Protein AF-A0A951UEY8-F1 (afdb_monomer_lite)

Radius of gyration: 65.53 Å; chains: 1; bounding box: 148×60×169 Å

pLDDT: mean 70.38, std 22.26, range [30.06, 98.31]

Foldseek 3Di:
DDDDDDDDDDDDDDDDDDDDDDDDDDDDDDDDDDDDDDDDDDDDDDDDDDDDDDDDDDDDDDDDDDDDDDDDDPPPPPDPQDDDDNPGDDDDDPVQQDQPDPVDPRGPDDDDDPVRVVVVVVVVVVVVVVVVVVVVVVVVVVVVVVVVVVVVVVVVVVVVVVVVVVVVVVVVVVVVVVVVVVVVVVVVVVVVVVVVVVVVVVVVVVVVCVVVVVVVVVVVVVVVVVVVVVVVVVVVVVVVVVVVVVVVVVVVVVVVVVVVD

Secondary structure (DSSP, 8-state):
----------------------------PPP--------------------------------------PPP-------STTSSS---PPP--GGGTS-SSTTTT---SPPPPHHHHHHHHHHHHHHHHHHHHHHHHHHHHHHHHHHHHHHHHHHHHHHHHHHHHHHHHHHHHHHHHHHHHHHHHHHHHHHHHHHHHHHHHHHHHHHHHHHHHHHHHHHHHHHHHHHHHHHHHHHHHHHHHHHHHHHHHHHHHHHHHHHT-

Sequence (261 aa):
MPPRKLIHKSRPLGGKPRNTTPASERKTRKPKTDSAPKDKLDPLAIAASLVAPSNGSSTAVASNGATSTTPKQSQSYTGISQVNHGLSLPSFDVNSYFASDLFSDSSSLPRTTKEQADEMITSIEEKRQTIKVVSANIGLNQDVVRAGNEYLKLEGLAIDYATTGVNNESKYIGYQTAEVNRDIAINRFDQAQERLVQGQKTLAGMQSITPLIDDEWAARKSLKQ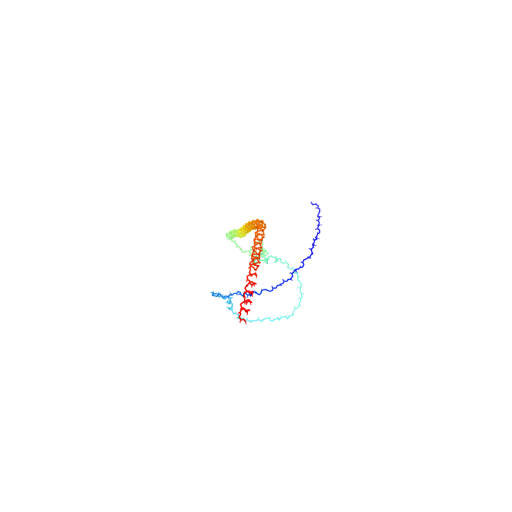SQISSLKIEATKAKEALEPKLLQLSQNFRQELEDLN

Organism: NCBI:txid450513

Structure (mmCIF, N/CA/C/O backbone):
data_AF-A0A951UEY8-F1
#
_entry.id   AF-A0A951UEY8-F1
#
loop_
_atom_site.group_PDB
_atom_site.id
_atom_site.type_symbol
_atom_site.label_atom_id
_atom_site.label_alt_id
_atom_site.label_comp_id
_atom_site.label_asym_id
_atom_site.label_entity_id
_atom_site.label_seq_id
_atom_site.pdbx_PDB_ins_code
_atom_site.Cartn_x
_atom_site.Cartn_y
_atom_site.Cartn_z
_atom_site.occupancy
_atom_site.B_iso_or_equiv
_atom_site.auth_seq_id
_atom_site.auth_comp_id
_atom_site.auth_asym_id
_atom_site.auth_atom_id
_atom_site.pdbx_PDB_model_num
ATOM 1 N N . MET A 1 1 ? -24.419 -36.762 7.654 1.00 52.22 1 MET A N 1
ATOM 2 C CA . MET A 1 1 ? -23.073 -37.237 8.042 1.00 52.22 1 MET A CA 1
ATOM 3 C C . MET A 1 1 ? -22.850 -38.640 7.493 1.00 52.22 1 MET A C 1
ATOM 5 O O . MET A 1 1 ? -23.573 -39.543 7.887 1.00 52.22 1 MET A O 1
ATOM 9 N N . PRO A 1 2 ? -21.918 -38.789 6.541 1.00 53.50 2 PRO A N 1
ATOM 10 C CA . PRO A 1 2 ? -20.975 -39.917 6.489 1.00 53.50 2 PRO A CA 1
ATOM 11 C C . PRO A 1 2 ? -19.511 -39.427 6.292 1.00 53.50 2 PRO A C 1
ATOM 13 O O . PRO A 1 2 ? -19.300 -38.227 6.104 1.00 53.50 2 PRO A O 1
ATOM 16 N N . PRO A 1 3 ? -18.484 -40.296 6.426 1.00 59.75 3 PRO A N 1
ATOM 17 C CA . PRO A 1 3 ? -17.192 -39.896 6.984 1.00 59.75 3 PRO A CA 1
ATOM 18 C C . PRO A 1 3 ? -16.067 -39.538 5.992 1.00 59.75 3 PRO A C 1
ATOM 20 O O . PRO A 1 3 ? -16.028 -39.939 4.833 1.00 59.75 3 PRO A O 1
ATOM 23 N N . ARG A 1 4 ? -15.129 -38.785 6.582 1.00 52.62 4 ARG A N 1
ATOM 24 C CA . ARG A 1 4 ? -13.758 -38.382 6.221 1.00 52.62 4 ARG A CA 1
ATOM 25 C C . ARG A 1 4 ? -13.040 -39.168 5.111 1.00 52.62 4 ARG A C 1
ATOM 27 O O . ARG A 1 4 ? -12.848 -40.374 5.217 1.00 52.62 4 ARG A O 1
ATOM 34 N N . LYS A 1 5 ? -12.401 -38.417 4.203 1.00 59.94 5 LYS A N 1
ATOM 35 C CA . LYS A 1 5 ? -11.123 -38.805 3.584 1.00 59.94 5 LYS A CA 1
ATOM 36 C C . LYS A 1 5 ? -10.019 -37.847 4.036 1.00 59.94 5 LYS A C 1
ATOM 38 O O . LYS A 1 5 ? -9.992 -36.680 3.662 1.00 59.94 5 LYS A O 1
ATOM 43 N N . LEU A 1 6 ? -9.135 -38.371 4.883 1.00 55.50 6 LEU A N 1
ATOM 44 C CA . LEU A 1 6 ? -7.807 -37.836 5.168 1.00 55.50 6 LEU A CA 1
ATOM 45 C C . LEU A 1 6 ? -6.944 -38.064 3.923 1.00 55.50 6 LEU A C 1
ATOM 47 O O . LEU A 1 6 ? -6.714 -39.213 3.555 1.00 55.50 6 LEU A O 1
ATOM 51 N N . ILE A 1 7 ? -6.468 -36.997 3.282 1.00 62.03 7 ILE A N 1
ATOM 52 C CA . ILE A 1 7 ? -5.407 -37.100 2.275 1.00 62.03 7 ILE A CA 1
ATOM 53 C C . ILE A 1 7 ? -4.135 -36.502 2.866 1.00 62.03 7 ILE A C 1
ATOM 55 O O . ILE A 1 7 ? -4.116 -35.400 3.414 1.00 62.03 7 ILE A O 1
ATOM 59 N N . HIS A 1 8 ? -3.101 -37.333 2.815 1.00 51.69 8 HIS A N 1
ATOM 60 C CA . HIS A 1 8 ? -1.806 -37.167 3.439 1.00 51.69 8 HIS A CA 1
ATOM 61 C C . HIS A 1 8 ? -0.953 -36.073 2.791 1.00 51.69 8 HIS A C 1
ATOM 63 O O . HIS A 1 8 ? -1.002 -35.811 1.594 1.00 51.69 8 HIS A O 1
ATOM 69 N N . LYS A 1 9 ? -0.118 -35.492 3.654 1.00 52.69 9 LYS A N 1
ATOM 70 C CA . LYS A 1 9 ? 0.993 -34.581 3.383 1.00 52.69 9 LYS A CA 1
ATOM 71 C C . LYS A 1 9 ? 2.003 -35.199 2.408 1.00 52.69 9 LYS A C 1
ATOM 73 O O . LYS A 1 9 ? 2.493 -36.295 2.662 1.00 52.69 9 LYS A O 1
ATOM 78 N N . SER A 1 10 ? 2.450 -34.415 1.433 1.00 60.03 10 SER A N 1
ATOM 79 C CA . SER A 1 10 ? 3.727 -34.628 0.744 1.00 60.03 10 SER A CA 1
ATOM 80 C C . SER A 1 10 ? 4.404 -33.282 0.475 1.00 60.03 10 SER A C 1
ATOM 82 O O . SER A 1 10 ? 4.000 -32.517 -0.396 1.00 60.03 10 SER A O 1
ATOM 84 N N . ARG A 1 11 ? 5.427 -32.994 1.288 1.00 62.03 11 ARG A N 1
ATOM 85 C CA . ARG A 1 11 ? 6.460 -31.973 1.063 1.00 62.03 11 ARG A CA 1
ATOM 86 C C . ARG A 1 11 ? 7.534 -32.544 0.124 1.00 62.03 11 ARG A C 1
ATOM 88 O O . ARG A 1 11 ? 7.930 -33.686 0.341 1.00 62.03 11 ARG A O 1
ATOM 95 N N . PRO A 1 12 ? 8.137 -31.723 -0.743 1.00 62.72 12 PRO A N 1
ATOM 96 C CA . PRO A 1 12 ? 9.565 -31.804 -1.058 1.00 62.72 12 PRO A CA 1
ATOM 97 C C . PRO A 1 12 ? 10.267 -30.589 -0.410 1.00 62.72 12 PRO A C 1
ATOM 99 O O . PRO A 1 12 ? 9.820 -29.457 -0.554 1.00 62.72 12 PRO A O 1
ATOM 102 N N . LEU A 1 13 ? 11.159 -30.748 0.572 1.00 50.81 13 LEU A N 1
ATOM 103 C CA . LEU A 1 13 ? 12.588 -31.082 0.464 1.00 50.81 13 LEU A CA 1
ATOM 104 C C . LEU A 1 13 ? 13.363 -30.224 -0.551 1.00 50.81 13 LEU A C 1
ATOM 106 O O . LEU A 1 13 ? 13.268 -30.435 -1.750 1.00 50.81 13 LEU A O 1
ATOM 110 N N . GLY A 1 14 ? 14.237 -29.361 -0.018 1.00 43.34 14 GLY A N 1
ATOM 111 C CA . GLY A 1 14 ? 15.579 -29.178 -0.576 1.00 43.34 14 GLY A CA 1
ATOM 112 C C . GLY A 1 14 ? 15.830 -27.926 -1.414 1.00 43.34 14 GLY A C 1
ATOM 113 O O . GLY A 1 14 ? 15.857 -27.992 -2.633 1.00 43.34 14 GLY A O 1
ATOM 114 N N . GLY A 1 15 ? 16.168 -26.818 -0.755 1.00 47.03 15 GLY A N 1
ATOM 115 C CA . GLY A 1 15 ? 16.839 -25.680 -1.388 1.00 47.03 15 GLY A CA 1
ATOM 116 C C . GLY A 1 15 ? 17.666 -24.918 -0.359 1.00 47.03 15 GLY A C 1
ATOM 117 O O . GLY A 1 15 ? 17.154 -24.022 0.304 1.00 47.03 15 GLY A O 1
ATOM 118 N N . LYS A 1 16 ? 18.926 -25.326 -0.161 1.00 54.72 16 LYS A N 1
ATOM 119 C CA . LYS A 1 16 ? 19.883 -24.612 0.701 1.00 54.72 16 LYS A CA 1
ATOM 120 C C . LYS A 1 16 ? 20.301 -23.270 0.065 1.00 54.72 16 LYS A C 1
ATOM 122 O O . LYS A 1 16 ? 20.326 -23.163 -1.160 1.00 54.72 16 LYS A O 1
ATOM 127 N N . PRO A 1 17 ? 20.654 -22.271 0.893 1.00 48.78 17 PRO A N 1
ATOM 128 C CA . PRO A 1 17 ? 20.910 -20.896 0.476 1.00 48.78 17 PRO A CA 1
ATOM 129 C C . PRO A 1 17 ? 22.290 -20.731 -0.171 1.00 48.78 17 PRO A C 1
ATOM 131 O O . PRO A 1 17 ? 23.279 -21.305 0.287 1.00 48.78 17 PRO A O 1
ATOM 134 N N . ARG A 1 18 ? 22.364 -19.903 -1.218 1.00 51.56 18 ARG A N 1
ATOM 135 C CA . ARG A 1 18 ? 23.629 -19.482 -1.828 1.00 51.56 18 ARG A CA 1
ATOM 136 C C . ARG A 1 18 ? 24.191 -18.311 -1.024 1.00 51.56 18 ARG A C 1
ATOM 138 O O . ARG A 1 18 ? 23.581 -17.252 -0.937 1.00 51.56 18 ARG A O 1
ATOM 145 N N . ASN A 1 19 ? 25.340 -18.562 -0.419 1.00 40.69 19 ASN A N 1
ATOM 146 C CA . ASN A 1 19 ? 26.130 -17.637 0.372 1.00 40.69 19 ASN A CA 1
ATOM 147 C C . ASN A 1 19 ? 27.278 -17.133 -0.513 1.00 40.69 19 ASN A C 1
ATOM 149 O O . ASN A 1 19 ? 28.105 -17.955 -0.886 1.00 40.69 19 ASN A O 1
ATOM 153 N N . THR A 1 20 ? 27.329 -15.839 -0.844 1.00 47.25 20 THR A N 1
ATOM 154 C CA . THR A 1 20 ? 28.564 -15.117 -1.222 1.00 47.25 20 THR A CA 1
ATOM 155 C C . THR A 1 20 ? 28.335 -13.607 -1.115 1.00 47.25 20 THR A C 1
ATOM 157 O O . THR A 1 20 ? 27.683 -13.000 -1.963 1.00 47.25 20 THR A O 1
ATOM 160 N N . THR A 1 21 ? 28.888 -13.023 -0.055 1.00 49.00 21 THR A N 1
ATOM 161 C CA . THR A 1 21 ? 29.208 -11.597 0.139 1.00 49.00 21 THR A CA 1
ATOM 162 C C . THR A 1 21 ? 30.262 -11.137 -0.900 1.00 49.00 21 THR A C 1
ATOM 164 O O . THR A 1 21 ? 30.934 -11.992 -1.480 1.00 49.00 21 THR A O 1
ATOM 167 N N . PRO A 1 22 ? 30.467 -9.821 -1.129 1.00 48.03 22 PRO A N 1
ATOM 168 C CA . PRO A 1 22 ? 31.392 -9.105 -0.248 1.00 48.03 22 PRO A CA 1
ATOM 169 C C . PRO A 1 22 ? 30.956 -7.690 0.173 1.00 48.03 22 PRO A C 1
ATOM 171 O O . PRO A 1 22 ? 30.152 -7.012 -0.456 1.00 48.03 22 PRO A O 1
ATOM 174 N N . ALA A 1 23 ? 31.536 -7.329 1.314 1.00 41.62 23 ALA A N 1
ATOM 175 C CA . ALA A 1 23 ? 31.548 -6.081 2.058 1.00 41.62 23 ALA A CA 1
ATOM 176 C C . ALA A 1 23 ? 31.254 -4.774 1.297 1.00 41.62 23 ALA A C 1
ATOM 178 O O . ALA A 1 23 ? 31.950 -4.398 0.358 1.00 41.62 23 ALA A O 1
ATOM 179 N N . SER A 1 24 ? 30.334 -3.988 1.861 1.00 45.06 24 SER A N 1
ATOM 180 C CA . SER A 1 24 ? 30.441 -2.531 1.852 1.00 45.06 24 SER A CA 1
ATOM 181 C C . SER A 1 24 ? 30.133 -2.020 3.257 1.00 45.06 24 SER A C 1
ATOM 183 O O . SER A 1 24 ? 29.017 -2.141 3.764 1.00 45.06 24 SER A O 1
ATOM 185 N N . GLU A 1 25 ? 31.177 -1.516 3.909 1.00 48.06 25 GLU A N 1
ATOM 186 C CA . GLU A 1 25 ? 31.112 -0.783 5.164 1.00 48.06 25 GLU A CA 1
ATOM 187 C C . GLU A 1 25 ? 30.149 0.401 5.035 1.00 48.06 25 GLU A C 1
ATOM 189 O O . GLU A 1 25 ? 30.383 1.337 4.269 1.00 48.06 25 GLU A O 1
ATOM 194 N N . ARG A 1 26 ? 29.094 0.430 5.853 1.00 42.28 26 ARG A N 1
ATOM 195 C CA . ARG A 1 26 ? 28.361 1.675 6.093 1.00 42.28 26 ARG A CA 1
ATOM 196 C C . ARG A 1 26 ? 28.011 1.830 7.565 1.00 42.28 26 ARG A C 1
ATOM 198 O O . ARG A 1 26 ? 27.006 1.331 8.055 1.00 42.28 26 ARG A O 1
ATOM 205 N N . LYS A 1 27 ? 28.916 2.551 8.233 1.00 41.91 27 LYS A N 1
ATOM 206 C CA . LYS A 1 27 ? 28.803 3.283 9.504 1.00 41.91 27 LYS A CA 1
ATOM 207 C C . LYS A 1 27 ? 27.396 3.299 10.120 1.00 41.91 27 LYS A C 1
ATOM 209 O O . LYS A 1 27 ? 26.513 4.026 9.666 1.00 41.91 27 LYS A O 1
ATOM 214 N N . THR A 1 28 ? 27.255 2.608 11.245 1.00 37.31 28 THR A N 1
ATOM 215 C CA . THR A 1 28 ? 26.177 2.799 12.219 1.00 37.31 28 THR A CA 1
ATOM 216 C C . THR A 1 28 ? 26.230 4.221 12.784 1.00 37.31 28 THR A C 1
ATOM 218 O O . THR A 1 28 ? 27.124 4.562 13.563 1.00 37.31 28 THR A O 1
ATOM 221 N N . ARG A 1 29 ? 25.272 5.068 12.397 1.00 40.16 29 ARG A N 1
ATOM 222 C CA . ARG A 1 29 ? 24.984 6.327 13.095 1.00 40.16 29 ARG A CA 1
ATOM 223 C C . ARG A 1 29 ? 24.121 6.016 14.319 1.00 40.16 29 ARG A C 1
ATOM 225 O O . ARG A 1 29 ? 23.002 5.537 14.178 1.00 40.16 29 ARG A O 1
ATOM 232 N N . LYS A 1 30 ? 24.661 6.304 15.505 1.00 44.19 30 LYS A N 1
ATOM 233 C CA . LYS A 1 30 ? 23.916 6.377 16.768 1.00 44.19 30 LYS A CA 1
ATOM 234 C C . LYS A 1 30 ? 22.799 7.431 16.646 1.00 44.19 30 LYS A C 1
ATOM 236 O O . LYS A 1 30 ? 23.087 8.513 16.123 1.00 44.19 30 LYS A O 1
ATOM 241 N N . PRO A 1 31 ? 21.572 7.179 17.131 1.00 40.22 31 PRO A N 1
ATOM 242 C CA . PRO A 1 31 ? 20.606 8.246 17.337 1.00 40.22 31 PRO A CA 1
ATOM 243 C C . PRO A 1 31 ? 21.064 9.124 18.507 1.00 40.22 31 PRO A C 1
ATOM 245 O O . PRO A 1 31 ? 21.473 8.643 19.561 1.00 40.22 31 PRO A O 1
ATOM 248 N N . LYS A 1 32 ? 21.049 10.429 18.249 1.00 33.25 32 LYS A N 1
ATOM 249 C CA . LYS A 1 32 ? 21.428 11.515 19.144 1.00 33.25 32 LYS A CA 1
ATOM 250 C C . LYS A 1 32 ? 20.172 11.902 19.927 1.00 33.25 32 LYS A C 1
ATOM 252 O O . LYS A 1 32 ? 19.251 12.466 19.345 1.00 33.25 32 LYS A O 1
ATOM 257 N N . THR A 1 33 ? 20.110 11.555 21.204 1.00 36.84 33 THR A N 1
ATOM 258 C CA . THR A 1 33 ? 19.197 12.174 22.170 1.00 36.84 33 THR A CA 1
ATOM 259 C C . THR A 1 33 ? 19.937 13.344 22.794 1.00 36.84 33 THR A C 1
ATOM 261 O O . THR A 1 33 ? 20.965 13.106 23.412 1.00 36.84 33 THR A O 1
ATOM 264 N N . ASP A 1 34 ? 19.453 14.565 22.573 1.00 32.38 34 ASP A N 1
ATOM 265 C CA . ASP A 1 34 ? 19.626 15.698 23.489 1.00 32.38 34 ASP A CA 1
ATOM 266 C C . ASP A 1 34 ? 18.699 16.847 23.074 1.00 32.38 34 ASP A C 1
ATOM 268 O O . ASP A 1 34 ? 18.960 17.580 22.118 1.00 32.38 34 ASP A O 1
ATOM 272 N N . SER A 1 35 ? 17.618 16.995 23.834 1.00 37.75 35 SER A N 1
ATOM 273 C CA . SER A 1 35 ? 16.955 18.270 24.111 1.00 37.75 35 SER A CA 1
ATOM 274 C C . SER A 1 35 ? 16.183 18.140 25.432 1.00 37.75 35 SER A C 1
ATOM 276 O O . SER A 1 35 ? 15.110 17.546 25.498 1.00 37.75 35 SER A O 1
ATOM 278 N N . ALA A 1 36 ? 16.770 18.670 26.508 1.00 38.22 36 ALA A N 1
ATOM 279 C CA . ALA A 1 36 ? 16.099 18.989 27.776 1.00 38.22 36 ALA A CA 1
ATOM 280 C C . ALA A 1 36 ? 15.289 20.309 27.632 1.00 38.22 36 ALA A C 1
ATOM 282 O O . ALA A 1 36 ? 15.389 20.931 26.570 1.00 38.22 36 ALA A O 1
ATOM 283 N N . PRO A 1 37 ? 14.576 20.846 28.653 1.00 43.28 37 PRO A N 1
ATOM 284 C CA . PRO A 1 37 ? 14.176 20.302 29.962 1.00 43.28 37 PRO A CA 1
ATOM 285 C C . PRO A 1 37 ? 12.662 20.485 30.255 1.00 43.28 37 PRO A C 1
ATOM 287 O O . PRO A 1 37 ? 12.052 21.444 29.787 1.00 43.28 37 PRO A O 1
ATOM 290 N N . LYS A 1 38 ? 12.057 19.651 31.115 1.00 35.75 38 LYS A N 1
ATOM 291 C CA . LYS A 1 38 ? 10.899 20.065 31.935 1.00 35.75 38 LYS A CA 1
ATOM 292 C C . LYS A 1 38 ? 10.935 19.376 33.295 1.00 35.75 38 LYS A C 1
ATOM 294 O O . LYS A 1 38 ? 10.814 18.159 33.384 1.00 35.75 38 LYS A O 1
ATOM 299 N N . ASP A 1 39 ? 11.079 20.206 34.321 1.00 40.12 39 ASP A N 1
ATOM 300 C CA . ASP A 1 39 ? 10.731 19.932 35.709 1.00 40.12 39 ASP A CA 1
ATOM 301 C C . ASP A 1 39 ? 9.382 19.215 35.827 1.00 40.12 39 ASP A C 1
ATOM 303 O O . ASP A 1 39 ? 8.406 19.644 35.199 1.00 40.12 39 ASP A O 1
ATOM 307 N N . LYS A 1 40 ? 9.329 18.182 36.682 1.00 36.88 40 LYS A N 1
ATOM 308 C CA . LYS A 1 40 ? 8.311 17.992 37.736 1.00 36.88 40 LYS A CA 1
ATOM 309 C C . LYS A 1 40 ? 8.505 16.650 38.469 1.00 36.88 40 LYS A C 1
ATOM 311 O O . LYS A 1 40 ? 8.091 15.610 37.980 1.00 36.88 40 LYS A O 1
ATOM 316 N N . LEU A 1 41 ? 9.105 16.771 39.656 1.00 37.97 41 LEU A N 1
ATOM 317 C CA . LEU A 1 41 ? 8.720 16.188 40.953 1.00 37.97 41 LEU A CA 1
ATOM 318 C C . LEU A 1 41 ? 8.537 14.660 41.084 1.00 37.97 41 LEU A C 1
ATOM 320 O O . LEU A 1 41 ? 7.584 14.066 40.584 1.00 37.97 41 LEU A O 1
ATOM 324 N N . ASP A 1 42 ? 9.425 14.091 41.902 1.00 36.53 42 ASP A N 1
ATOM 325 C CA . ASP A 1 42 ? 9.402 12.758 42.511 1.00 36.53 42 ASP A CA 1
ATOM 326 C C . ASP A 1 42 ? 8.146 12.494 43.372 1.00 36.53 42 ASP A C 1
ATOM 328 O O . ASP A 1 42 ? 7.686 13.400 44.073 1.00 36.53 42 ASP A O 1
ATOM 332 N N . PRO A 1 43 ? 7.644 11.244 43.451 1.00 40.81 43 PRO A N 1
ATOM 333 C CA . PRO A 1 43 ? 6.755 10.821 44.525 1.00 40.81 43 PRO A CA 1
ATOM 334 C C . PRO A 1 43 ? 7.457 9.809 45.444 1.00 40.81 43 PRO A C 1
ATOM 336 O O . PRO A 1 43 ? 7.337 8.598 45.268 1.00 40.81 43 PRO A O 1
ATOM 339 N N . LEU A 1 44 ? 8.161 10.299 46.465 1.00 32.50 44 LEU A N 1
ATOM 340 C CA . LEU A 1 44 ? 8.544 9.512 47.641 1.00 32.50 44 LEU A CA 1
ATOM 341 C C . LEU A 1 44 ? 8.380 10.375 48.903 1.00 32.50 44 LEU A C 1
ATOM 343 O O . LEU A 1 44 ? 8.904 11.480 48.972 1.00 32.50 44 LEU A O 1
ATOM 347 N N . ALA A 1 45 ? 7.690 9.795 49.892 1.00 31.50 45 ALA A N 1
ATOM 348 C CA . ALA A 1 45 ? 7.497 10.230 51.282 1.00 31.50 45 ALA A CA 1
ATOM 349 C C . ALA A 1 45 ? 6.310 11.166 51.606 1.00 31.50 45 ALA A C 1
ATOM 351 O O . ALA A 1 45 ? 6.445 12.382 51.636 1.00 31.50 45 ALA A O 1
ATOM 352 N N . ILE A 1 46 ? 5.198 10.562 52.055 1.00 34.22 46 ILE A N 1
ATOM 353 C CA . ILE A 1 46 ? 4.637 10.876 53.383 1.00 34.22 46 ILE A CA 1
ATOM 354 C C . ILE A 1 46 ? 4.337 9.540 54.078 1.00 34.22 46 ILE A C 1
ATOM 356 O O . ILE A 1 46 ? 3.290 8.927 53.889 1.00 34.22 46 ILE A O 1
ATOM 360 N N . ALA A 1 47 ? 5.310 9.067 54.850 1.00 35.03 47 ALA A N 1
ATOM 361 C CA . ALA A 1 47 ? 5.156 8.037 55.866 1.00 35.03 47 ALA A CA 1
ATOM 362 C C . ALA A 1 47 ? 5.823 8.557 57.148 1.00 35.03 47 ALA A C 1
ATOM 364 O O . ALA A 1 47 ? 6.837 9.249 57.065 1.00 35.03 47 ALA A O 1
ATOM 365 N N . ALA A 1 48 ? 5.257 8.169 58.295 1.00 34.22 48 ALA A N 1
ATOM 366 C CA . ALA A 1 48 ? 5.514 8.633 59.668 1.00 34.22 48 ALA A CA 1
ATOM 367 C C . ALA A 1 48 ? 4.789 9.951 60.016 1.00 34.22 48 ALA A C 1
ATOM 369 O O . ALA A 1 48 ? 4.775 10.890 59.237 1.00 34.22 48 ALA A O 1
ATOM 370 N N . SER A 1 49 ? 4.130 10.096 61.165 1.00 32.22 49 SER A N 1
ATOM 371 C CA . SER A 1 49 ? 4.428 9.549 62.491 1.00 32.22 49 SER A CA 1
ATOM 372 C C . SER A 1 49 ? 3.196 9.697 63.392 1.00 32.22 49 SER A C 1
ATOM 374 O O . SER A 1 49 ? 2.535 10.723 63.289 1.00 32.22 49 SER A O 1
ATOM 376 N N . LEU A 1 50 ? 2.926 8.738 64.290 1.00 30.06 50 LEU A N 1
ATOM 377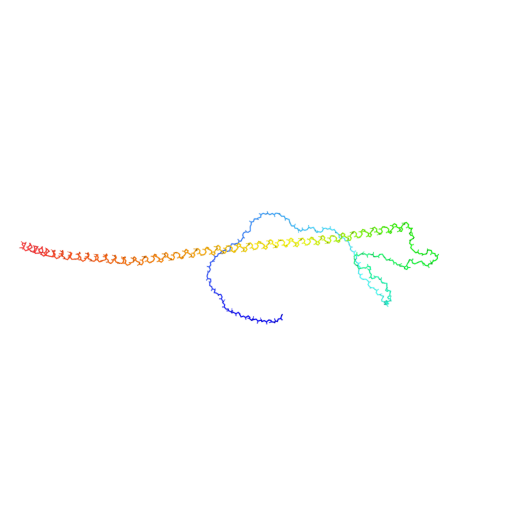 C CA . LEU A 1 50 ? 2.732 9.027 65.723 1.00 30.06 50 LEU A CA 1
ATOM 378 C C . LEU A 1 50 ? 2.651 7.728 66.565 1.00 30.06 50 LEU A C 1
ATOM 380 O O . LEU A 1 50 ? 1.615 7.086 66.663 1.00 30.06 50 LEU A O 1
ATOM 384 N N . VAL A 1 51 ? 3.806 7.399 67.162 1.00 33.56 51 VAL A N 1
ATOM 385 C CA . VAL A 1 51 ? 4.023 7.069 68.591 1.00 33.56 51 VAL A CA 1
ATOM 386 C C . VAL A 1 51 ? 3.405 5.783 69.189 1.00 33.56 51 VAL A C 1
ATOM 388 O O . VAL A 1 51 ? 2.222 5.703 69.493 1.00 33.56 51 VAL A O 1
ATOM 391 N N . ALA A 1 52 ? 4.293 4.826 69.501 1.00 36.69 52 ALA A N 1
ATOM 392 C CA . ALA A 1 52 ? 4.207 3.891 70.642 1.00 36.69 52 ALA A CA 1
ATOM 393 C C . ALA A 1 52 ? 4.771 4.588 71.912 1.00 36.69 52 ALA A C 1
ATOM 395 O O . ALA A 1 52 ? 5.545 5.531 71.723 1.00 36.69 52 ALA A O 1
ATOM 396 N N . PRO A 1 53 ? 4.476 4.192 73.179 1.00 47.06 53 PRO A N 1
ATOM 397 C CA . PRO A 1 53 ? 4.809 2.869 73.764 1.00 47.06 53 PRO A CA 1
ATOM 398 C C . PRO A 1 53 ? 3.714 2.363 74.762 1.00 47.06 53 PRO A C 1
ATOM 400 O O . PRO A 1 53 ? 2.761 3.073 75.036 1.00 47.06 53 PRO A O 1
ATOM 403 N N . SER A 1 54 ? 3.671 1.161 75.352 1.00 37.38 54 SER A N 1
ATOM 404 C CA . SER A 1 54 ? 4.686 0.403 76.092 1.00 37.38 54 SER A CA 1
ATOM 405 C C . SER A 1 54 ? 4.102 -0.941 76.602 1.00 37.38 54 SER A C 1
ATOM 407 O O . SER A 1 54 ? 2.918 -1.029 76.904 1.00 37.38 54 SER A O 1
ATOM 409 N N . ASN A 1 55 ? 4.980 -1.948 76.693 1.00 34.69 55 ASN A N 1
ATOM 410 C CA . ASN A 1 55 ? 5.157 -2.997 77.717 1.00 34.69 55 ASN A CA 1
ATOM 411 C C . ASN A 1 55 ? 3.987 -3.784 78.354 1.00 34.69 55 ASN A C 1
ATOM 413 O O . ASN A 1 55 ? 3.114 -3.233 79.012 1.00 34.69 55 ASN A O 1
ATOM 417 N N . GLY A 1 56 ? 4.167 -5.115 78.376 1.00 31.64 56 GLY A N 1
ATOM 418 C CA . GLY A 1 56 ? 3.611 -6.030 79.388 1.00 31.64 56 GLY A CA 1
ATOM 419 C C . GLY A 1 56 ? 3.243 -7.400 78.811 1.00 31.64 56 GLY A C 1
ATOM 420 O O . GLY A 1 56 ? 2.118 -7.607 78.391 1.00 31.64 56 GLY A O 1
ATOM 421 N N . SER A 1 57 ? 4.202 -8.302 78.588 1.00 34.69 57 SER A N 1
ATOM 422 C CA . SER A 1 57 ? 4.462 -9.451 79.478 1.00 34.69 57 SER A CA 1
ATOM 423 C C . SER A 1 57 ? 3.210 -10.240 79.893 1.00 34.69 57 SER A C 1
ATOM 425 O O . SER A 1 57 ? 2.466 -9.828 80.778 1.00 34.69 57 SER A O 1
ATOM 427 N N . SER A 1 58 ? 3.033 -11.427 79.313 1.00 33.78 58 SER A N 1
ATOM 428 C CA . SER A 1 58 ? 2.336 -12.553 79.947 1.00 33.78 58 SER A CA 1
ATOM 429 C C . SER A 1 58 ? 2.911 -13.847 79.385 1.00 33.78 58 SER A C 1
ATOM 431 O O . SER A 1 58 ? 2.399 -14.448 78.443 1.00 33.78 58 SER A O 1
ATOM 433 N N . THR A 1 59 ? 4.048 -14.228 79.951 1.00 32.25 59 THR A N 1
ATOM 434 C CA . THR A 1 59 ? 4.551 -15.595 79.973 1.00 32.25 59 THR A CA 1
ATOM 435 C C . THR A 1 59 ? 3.460 -16.535 80.478 1.00 32.25 59 THR A C 1
ATOM 437 O O . THR A 1 59 ? 2.732 -16.227 81.420 1.00 32.25 59 THR A O 1
ATOM 440 N N . ALA A 1 60 ? 3.379 -17.700 79.846 1.00 37.19 60 ALA A N 1
ATOM 441 C CA . ALA A 1 60 ? 2.577 -18.824 80.284 1.00 37.19 60 ALA A CA 1
ATOM 442 C C . ALA A 1 60 ? 2.854 -19.178 81.755 1.00 37.19 60 ALA A C 1
ATOM 444 O O . ALA A 1 60 ? 4.005 -19.375 82.145 1.00 37.19 60 ALA A O 1
ATOM 445 N N . VAL A 1 61 ? 1.789 -19.353 82.536 1.00 34.75 61 VAL A N 1
ATOM 446 C CA . VAL A 1 61 ? 1.803 -20.214 83.721 1.00 34.75 61 VAL A CA 1
ATOM 447 C C . VAL A 1 61 ? 0.688 -21.230 83.533 1.00 34.75 61 VAL A C 1
ATOM 449 O O . VAL A 1 61 ? -0.479 -20.978 83.816 1.00 34.75 61 VAL A O 1
ATOM 452 N N . ALA A 1 62 ? 1.070 -22.386 82.998 1.00 34.62 62 ALA A N 1
ATOM 453 C CA . ALA A 1 62 ? 0.343 -23.617 83.220 1.00 34.62 62 ALA A CA 1
ATOM 454 C C . ALA A 1 62 ? 0.823 -24.196 84.555 1.00 34.62 62 ALA A C 1
ATOM 456 O O . ALA A 1 62 ? 2.004 -24.497 84.714 1.00 34.62 62 ALA A O 1
ATOM 457 N N . SER A 1 63 ? -0.095 -24.384 85.500 1.00 35.72 63 SER A N 1
ATOM 458 C CA . SER A 1 63 ? 0.082 -25.337 86.592 1.00 35.72 63 SER A CA 1
ATOM 459 C C . SER A 1 63 ? -1.216 -26.119 86.785 1.00 35.72 63 SER A C 1
ATOM 461 O O . SER A 1 63 ? -2.160 -25.650 87.410 1.00 35.72 63 SER A O 1
ATOM 463 N N . ASN A 1 64 ? -1.228 -27.294 86.156 1.00 39.78 64 ASN A N 1
ATOM 464 C CA . ASN A 1 64 ? -1.792 -28.568 86.595 1.00 39.78 64 ASN A CA 1
ATOM 465 C C . ASN A 1 64 ? -3.066 -28.583 87.453 1.00 39.78 64 ASN A C 1
ATOM 467 O O . ASN A 1 64 ? -3.059 -28.254 88.634 1.00 39.78 64 ASN A O 1
ATOM 471 N N . GLY A 1 65 ? -4.099 -29.198 86.879 1.00 35.84 65 GLY A N 1
ATOM 472 C CA . GLY A 1 65 ? -5.260 -29.726 87.588 1.00 35.84 65 GLY A CA 1
ATOM 473 C C . GLY A 1 65 ? -6.184 -30.467 86.629 1.00 35.84 65 GLY A C 1
ATOM 474 O O . GLY A 1 65 ? -7.302 -30.037 86.381 1.00 35.84 65 GLY A O 1
ATOM 475 N N . ALA A 1 66 ? -5.686 -31.541 86.014 1.00 39.72 66 ALA A N 1
ATOM 476 C CA . ALA A 1 66 ? -6.488 -32.414 85.170 1.00 39.72 66 ALA A CA 1
ATOM 477 C C . ALA A 1 66 ? -7.499 -33.192 86.023 1.00 39.72 66 ALA A C 1
ATOM 479 O O . ALA A 1 66 ? -7.104 -34.008 86.850 1.00 39.72 66 ALA A O 1
ATOM 480 N N . THR A 1 67 ? -8.795 -33.037 85.760 1.00 38.97 67 THR A N 1
ATOM 481 C CA . THR A 1 67 ? -9.690 -34.198 85.697 1.00 38.97 67 THR A CA 1
ATOM 482 C C . THR A 1 67 ? -10.817 -33.907 84.722 1.00 38.97 67 THR A C 1
ATOM 484 O O . THR A 1 67 ? -11.520 -32.905 84.816 1.00 38.97 67 THR A O 1
ATOM 487 N N . SER A 1 68 ? -10.923 -34.785 83.735 1.00 38.72 68 SER A N 1
ATOM 488 C CA . SER A 1 68 ? -11.862 -34.721 82.638 1.00 38.72 68 SER A CA 1
ATOM 489 C C . SER A 1 68 ? -13.264 -35.112 83.097 1.00 38.72 68 SER A C 1
ATOM 491 O O . SER A 1 68 ? -13.458 -36.214 83.610 1.00 38.72 68 SER A O 1
ATOM 493 N N . THR A 1 69 ? -14.255 -34.287 82.790 1.00 38.00 69 THR A N 1
ATOM 494 C CA . THR A 1 69 ? -15.634 -34.744 82.602 1.00 38.00 69 THR A CA 1
ATOM 495 C C . THR A 1 69 ? -16.108 -34.242 81.246 1.00 38.00 69 THR A C 1
ATOM 497 O O . THR A 1 69 ? -16.422 -33.074 81.037 1.00 38.00 69 THR A O 1
ATOM 500 N N . THR A 1 70 ? -16.062 -35.148 80.275 1.00 37.75 70 THR A N 1
ATOM 501 C CA . THR A 1 70 ? -16.597 -34.977 78.925 1.00 37.75 70 THR A CA 1
ATOM 502 C C . THR A 1 70 ? -18.132 -34.827 78.963 1.00 37.75 70 THR A C 1
ATOM 504 O O . THR A 1 70 ? -18.787 -35.262 79.913 1.00 37.75 70 THR A O 1
ATOM 507 N N . PRO A 1 71 ? -18.716 -34.169 77.948 1.00 41.44 71 PRO A N 1
ATOM 508 C CA . PRO A 1 71 ? -19.895 -33.318 78.074 1.00 41.44 71 PRO A CA 1
ATOM 509 C C . PRO A 1 71 ? -21.210 -34.082 77.888 1.00 41.44 71 PRO A C 1
ATOM 511 O O . PRO A 1 71 ? -21.317 -34.953 77.027 1.00 41.44 71 PRO A O 1
ATOM 514 N N . LYS A 1 72 ? -22.261 -33.681 78.614 1.00 37.50 72 LYS A N 1
ATOM 515 C CA . LYS A 1 72 ? -23.643 -33.917 78.173 1.00 37.50 72 LYS A CA 1
ATOM 516 C C . LYS A 1 72 ? -24.140 -32.676 77.443 1.00 37.50 72 LYS A C 1
ATOM 518 O O . LYS A 1 72 ? -24.160 -31.579 77.991 1.00 37.50 72 LYS A O 1
ATOM 523 N N . GLN A 1 73 ? -24.477 -32.895 76.178 1.00 42.28 73 GLN A N 1
ATOM 524 C CA . GLN A 1 73 ? -25.003 -31.934 75.222 1.00 42.28 73 GLN A CA 1
ATOM 525 C C . GLN A 1 73 ? -26.256 -31.227 75.760 1.00 42.28 73 GLN A C 1
ATOM 527 O O . GLN A 1 73 ? -27.352 -31.776 75.706 1.00 42.28 73 GLN A O 1
ATOM 532 N N . SER A 1 74 ? -26.111 -29.971 76.172 1.00 42.81 74 SER A N 1
ATOM 533 C CA . SER A 1 74 ? -27.157 -28.981 75.925 1.00 42.81 74 SER A CA 1
ATOM 534 C C . SER A 1 74 ? -26.935 -28.459 74.513 1.00 42.81 74 SER A C 1
ATOM 536 O O . SER A 1 74 ? -26.142 -27.544 74.305 1.00 42.81 74 SER A O 1
ATOM 538 N N . GLN A 1 75 ? -27.585 -29.066 73.518 1.00 43.00 75 GLN A N 1
ATOM 539 C CA . GLN A 1 75 ? -27.734 -28.411 72.220 1.00 43.00 75 GLN A CA 1
ATOM 540 C C . GLN A 1 75 ? -28.798 -27.321 72.360 1.00 43.00 75 GLN A C 1
ATOM 542 O O . GLN A 1 75 ? -29.953 -27.505 71.988 1.00 43.00 75 GLN A O 1
ATOM 547 N N . SER A 1 76 ? -28.411 -26.174 72.918 1.00 41.34 76 SER A N 1
ATOM 548 C CA . SER A 1 76 ? -29.089 -24.937 72.559 1.00 41.34 76 SER A CA 1
ATOM 549 C C . SER A 1 76 ? -28.696 -24.634 71.114 1.00 41.34 76 SER A C 1
ATOM 551 O O . SER A 1 76 ? -27.518 -24.518 70.774 1.00 41.34 76 SER A O 1
ATOM 553 N N . TYR A 1 77 ? -29.683 -24.583 70.225 1.00 40.72 77 TYR A N 1
ATOM 554 C CA . TYR A 1 77 ? -29.502 -24.110 68.858 1.00 40.72 77 TYR A CA 1
ATOM 555 C C . TYR A 1 77 ? -29.076 -22.629 68.901 1.00 40.72 77 TYR A C 1
ATOM 557 O O . TYR A 1 77 ? -29.907 -21.730 68.872 1.00 40.72 77 TYR A O 1
ATOM 565 N N . THR A 1 78 ? -27.774 -22.354 68.962 1.00 48.59 78 THR A N 1
ATOM 566 C CA . THR A 1 78 ? -27.173 -21.015 68.778 1.00 48.59 78 THR A CA 1
ATOM 567 C C . THR A 1 78 ? -26.671 -20.825 67.341 1.00 48.59 78 THR A C 1
ATOM 569 O O . THR A 1 78 ? -25.685 -20.145 67.081 1.00 48.59 78 THR A O 1
ATOM 572 N N . GLY A 1 79 ? -27.337 -21.463 66.376 1.00 48.44 79 GLY A N 1
ATOM 573 C CA . GLY A 1 79 ? -26.781 -21.723 65.047 1.00 48.44 79 GLY A CA 1
ATOM 574 C C . GLY A 1 79 ? -27.207 -20.796 63.906 1.00 48.44 79 GLY A C 1
ATOM 575 O O . GLY A 1 79 ? -27.140 -21.243 62.767 1.00 48.44 79 GLY A O 1
ATOM 576 N N . ILE A 1 80 ? -27.676 -19.563 64.150 1.00 49.72 80 ILE A N 1
ATOM 577 C CA . ILE A 1 80 ? -28.020 -18.618 63.053 1.00 49.72 80 ILE A CA 1
ATOM 578 C C . ILE A 1 80 ? -27.456 -17.196 63.267 1.00 49.72 80 ILE A C 1
ATOM 580 O O . ILE A 1 80 ? -27.329 -16.438 62.310 1.00 49.72 80 ILE A O 1
ATOM 584 N N . SER A 1 81 ? -27.021 -16.815 64.473 1.00 47.09 81 SER A N 1
ATOM 585 C CA . SER A 1 81 ? -26.671 -15.414 64.784 1.00 47.09 81 SER A CA 1
ATOM 586 C C . SER A 1 81 ? -25.337 -14.903 64.210 1.00 47.09 81 SER A C 1
ATOM 588 O O . SER A 1 81 ? -24.983 -13.752 64.453 1.00 47.09 81 SER A O 1
ATOM 590 N N . GLN A 1 82 ? -24.584 -15.714 63.458 1.00 48.22 82 GLN A N 1
ATOM 591 C CA . GLN A 1 82 ? -23.243 -15.345 62.973 1.00 48.22 82 GLN A CA 1
ATOM 592 C C . GLN A 1 82 ? -23.001 -15.554 61.474 1.00 48.22 82 GLN A C 1
ATOM 594 O O . GLN A 1 82 ? -21.852 -15.541 61.034 1.00 48.22 82 GLN A O 1
ATOM 599 N N . VAL A 1 83 ? -24.040 -15.687 60.646 1.00 44.41 83 VAL A N 1
ATOM 600 C CA . VAL A 1 83 ? -23.823 -15.719 59.191 1.00 44.41 83 VAL A CA 1
ATOM 601 C C . VAL A 1 83 ? -23.884 -14.296 58.621 1.00 44.41 83 VAL A C 1
ATOM 603 O O . VAL A 1 83 ? -24.919 -13.833 58.161 1.00 44.41 83 VAL A O 1
ATOM 606 N N . ASN A 1 84 ? -22.711 -13.656 58.643 1.00 46.94 84 ASN A N 1
ATOM 607 C CA . ASN A 1 84 ? -22.268 -12.490 57.865 1.00 46.94 84 ASN A CA 1
ATOM 608 C C . ASN A 1 84 ? -22.816 -11.083 58.218 1.00 46.94 84 ASN A C 1
ATOM 610 O O . ASN A 1 84 ? -23.983 -10.760 58.035 1.00 46.94 84 ASN A O 1
ATOM 614 N N . HIS A 1 85 ? -21.867 -10.213 58.609 1.00 44.97 85 HIS A N 1
ATOM 615 C CA . HIS A 1 85 ? -21.926 -8.739 58.741 1.00 44.97 85 HIS A CA 1
ATOM 616 C C . HIS A 1 85 ? -22.389 -8.097 60.066 1.00 44.97 85 HIS A C 1
ATOM 618 O O . HIS A 1 85 ? -22.784 -6.936 60.066 1.00 44.97 85 HIS A O 1
ATOM 624 N N . GLY A 1 86 ? -22.271 -8.769 61.217 1.00 49.59 86 GLY A N 1
ATOM 625 C CA . GLY A 1 86 ? -22.487 -8.102 62.518 1.00 49.59 86 GLY A CA 1
ATOM 626 C C . GLY A 1 86 ? -23.951 -7.759 62.828 1.00 49.59 86 GLY A C 1
ATOM 627 O O . GLY A 1 86 ? -24.230 -6.947 63.708 1.00 49.59 86 GLY A O 1
ATOM 628 N N . LEU A 1 87 ? -24.893 -8.392 62.126 1.00 44.62 87 LEU A N 1
ATOM 629 C CA . LEU A 1 87 ? -26.318 -8.334 62.434 1.00 44.62 87 LEU A CA 1
ATOM 630 C C . LEU A 1 87 ? -26.611 -9.170 63.689 1.00 44.62 87 LEU A C 1
ATOM 632 O O . LEU A 1 87 ? -26.804 -10.381 63.619 1.00 44.62 87 LEU A O 1
ATOM 636 N N . SER A 1 88 ? -26.637 -8.506 64.847 1.00 54.69 88 SER A N 1
ATOM 637 C CA . SER A 1 88 ? -27.155 -9.082 66.091 1.00 54.69 88 SER A CA 1
ATOM 638 C C . SER A 1 88 ? -28.679 -9.152 66.007 1.00 54.69 88 SER A C 1
ATOM 640 O O . SER A 1 88 ? -29.362 -8.126 66.030 1.00 54.69 88 SER A O 1
ATOM 642 N N . LEU A 1 89 ? -29.218 -10.362 65.865 1.00 49.31 89 LEU A N 1
ATOM 643 C CA . LEU A 1 89 ? -30.654 -10.594 65.974 1.00 49.31 89 LEU A CA 1
ATOM 644 C C . LEU A 1 89 ? -31.042 -10.528 67.460 1.00 49.31 89 LEU A C 1
ATOM 646 O O . LEU A 1 89 ? -30.435 -11.239 68.265 1.00 49.31 89 LEU A O 1
ATOM 650 N N . PRO A 1 90 ? -32.034 -9.708 67.849 1.00 56.38 90 PRO A N 1
ATOM 651 C CA . PRO A 1 90 ? -32.521 -9.705 69.221 1.00 56.38 90 PRO A CA 1
ATOM 652 C C . PRO A 1 90 ? -33.070 -11.094 69.579 1.00 56.38 90 PRO A C 1
ATOM 654 O O . PRO A 1 90 ? -33.930 -11.634 68.883 1.00 56.38 90 PRO A O 1
ATOM 657 N N . SER A 1 91 ? -32.539 -11.688 70.652 1.00 57.84 91 SER A N 1
ATOM 658 C CA . SER A 1 91 ? -32.965 -12.999 71.151 1.00 57.84 91 SER A CA 1
ATOM 659 C C . SER A 1 91 ? -34.250 -12.849 71.961 1.00 57.84 91 SER A C 1
ATOM 661 O O . SER A 1 91 ? -34.244 -12.188 72.996 1.00 57.84 91 SER A O 1
ATOM 663 N N . PHE A 1 92 ? -35.341 -13.469 71.507 1.00 59.91 92 PHE A N 1
ATOM 664 C CA . PHE A 1 92 ? -36.600 -13.548 72.250 1.00 59.91 92 PHE A CA 1
ATOM 665 C C . PHE A 1 92 ? -36.704 -14.917 72.933 1.00 59.91 92 PHE A C 1
ATOM 667 O O . PHE A 1 92 ? -36.976 -15.922 72.275 1.00 59.91 92 PHE A O 1
ATOM 674 N N . ASP A 1 93 ? -36.452 -14.971 74.243 1.00 66.38 93 ASP A N 1
ATOM 675 C CA . ASP A 1 93 ? -36.600 -16.200 75.030 1.00 66.38 93 ASP A CA 1
ATOM 676 C C . ASP A 1 93 ? -38.032 -16.332 75.553 1.00 66.38 93 ASP A C 1
ATOM 678 O O . ASP A 1 93 ? -38.389 -15.764 76.585 1.00 66.38 93 ASP A O 1
ATOM 682 N N . VAL A 1 94 ? -38.851 -17.106 74.839 1.00 63.44 94 VAL A N 1
ATOM 683 C CA . VAL A 1 94 ? -40.270 -17.343 75.154 1.00 63.44 94 VAL A CA 1
ATOM 684 C C . VAL A 1 94 ? -40.462 -17.824 76.600 1.00 63.44 94 VAL A C 1
ATOM 686 O O . VAL A 1 94 ? -41.429 -17.437 77.252 1.00 63.44 94 VAL A O 1
ATOM 689 N N . ASN A 1 95 ? -39.521 -18.613 77.132 1.00 71.44 95 ASN A N 1
ATOM 690 C CA . ASN A 1 95 ? -39.629 -19.196 78.472 1.00 71.44 95 ASN A CA 1
ATOM 691 C C . ASN A 1 95 ? -39.512 -18.151 79.587 1.00 71.44 95 ASN A C 1
ATOM 693 O O . ASN A 1 95 ? -40.129 -18.305 80.636 1.00 71.44 95 ASN A O 1
ATOM 697 N N . SER A 1 96 ? -38.770 -17.070 79.342 1.00 66.81 96 SER A N 1
ATOM 698 C CA . SER A 1 96 ? -38.590 -15.965 80.292 1.00 66.81 96 SER A CA 1
ATOM 699 C C . SER A 1 96 ? -39.811 -15.040 80.413 1.00 66.81 96 SER A C 1
ATOM 701 O O . SER A 1 96 ? -39.885 -14.226 81.336 1.00 66.81 96 SER A O 1
ATOM 703 N N . TYR A 1 97 ? -40.766 -15.180 79.491 1.00 64.94 97 TYR A N 1
ATOM 704 C CA . TYR A 1 97 ? -41.916 -14.294 79.320 1.00 64.94 97 TYR A CA 1
ATOM 705 C C . TYR A 1 97 ? -43.261 -14.944 79.676 1.00 64.94 97 TYR A C 1
ATOM 707 O O . TYR A 1 97 ? -44.273 -14.244 79.792 1.00 64.94 97 TYR A O 1
ATOM 715 N N . PHE A 1 98 ? -43.283 -16.264 79.885 1.00 66.94 98 PHE A N 1
ATOM 716 C CA . PHE A 1 98 ? -44.455 -16.947 80.425 1.00 66.94 98 PHE A CA 1
ATOM 717 C C . PHE A 1 98 ? -44.753 -16.459 81.847 1.00 66.94 98 PHE A C 1
ATOM 719 O O . PHE A 1 98 ? -43.856 -16.348 82.681 1.00 66.94 98 PHE A O 1
ATOM 726 N N . ALA A 1 99 ? -46.027 -16.184 82.124 1.00 67.38 99 ALA A N 1
ATOM 727 C CA . ALA A 1 99 ? -46.492 -15.911 83.477 1.00 67.38 99 ALA A CA 1
ATOM 728 C C . ALA A 1 99 ? -46.301 -17.172 84.336 1.00 67.38 99 ALA A C 1
ATOM 730 O O . ALA A 1 99 ? -46.724 -18.263 83.946 1.00 67.38 99 ALA A O 1
ATOM 731 N N . SER A 1 100 ? -45.639 -17.035 85.486 1.00 78.50 100 SER A N 1
ATOM 732 C CA . SER A 1 100 ? -45.414 -18.141 86.426 1.00 78.50 100 SER A CA 1
ATOM 733 C C . SER A 1 100 ? -46.689 -18.536 87.181 1.00 78.50 100 SER A C 1
ATOM 735 O O . SER A 1 100 ? -46.789 -19.656 87.679 1.00 78.50 100 SER A O 1
ATOM 737 N N . ASP A 1 101 ? -47.675 -17.641 87.210 1.00 74.50 101 ASP A N 1
ATOM 738 C CA . ASP A 1 101 ? -49.024 -17.843 87.727 1.00 74.50 101 ASP A CA 1
ATOM 739 C C . ASP A 1 101 ? -50.045 -17.291 86.718 1.00 74.50 101 ASP A C 1
ATOM 741 O O . ASP A 1 101 ? -49.924 -16.161 86.252 1.00 74.50 101 ASP A O 1
ATOM 745 N N . LEU A 1 102 ? -51.044 -18.106 86.369 1.00 69.12 102 LEU A N 1
ATOM 746 C CA . LEU A 1 102 ? -52.055 -17.806 85.347 1.00 69.12 102 LEU A CA 1
ATOM 747 C C . LEU A 1 102 ? -53.145 -16.841 85.833 1.00 69.12 102 LEU A C 1
ATOM 749 O O . LEU A 1 102 ? -53.914 -16.333 85.018 1.00 69.12 102 LEU A O 1
ATOM 753 N N . PHE A 1 103 ? -53.237 -16.609 87.144 1.00 73.81 103 PHE A N 1
ATOM 754 C CA . PHE A 1 103 ? -54.280 -15.774 87.748 1.00 73.81 103 PHE A CA 1
ATOM 755 C C . PHE A 1 103 ? -53.761 -14.429 88.266 1.00 73.81 103 PHE A C 1
ATOM 757 O O . PHE A 1 103 ? -54.556 -13.588 88.688 1.00 73.81 103 PHE A O 1
ATOM 764 N N . SER A 1 104 ? -52.449 -14.199 88.202 1.00 71.12 104 SER A N 1
ATOM 765 C CA . SER A 1 104 ? -51.814 -12.924 88.523 1.00 71.12 104 SER A CA 1
ATOM 766 C C . SER A 1 104 ? -50.967 -12.445 87.349 1.00 71.12 104 SER A C 1
ATOM 768 O O . SER A 1 104 ? -50.457 -13.240 86.562 1.00 71.12 104 SER A O 1
ATOM 770 N N . ASP A 1 105 ? -50.813 -11.128 87.202 1.00 67.31 105 ASP A N 1
ATOM 771 C CA . ASP A 1 105 ? -49.919 -10.587 86.178 1.00 67.31 105 ASP A CA 1
ATOM 772 C C . ASP A 1 105 ? -48.460 -10.700 86.629 1.00 67.31 105 ASP A C 1
ATOM 774 O O . ASP A 1 105 ? -47.847 -9.752 87.114 1.00 67.31 105 ASP A O 1
ATOM 778 N N . SER A 1 106 ? -47.953 -11.923 86.537 1.00 72.25 106 SER A N 1
ATOM 779 C CA . SER A 1 106 ? -46.606 -12.330 86.927 1.00 72.25 106 SER A CA 1
ATOM 780 C C . SER A 1 106 ? -45.634 -12.354 85.743 1.00 72.25 106 SER A C 1
ATOM 782 O O . SER A 1 106 ? -44.487 -12.780 85.892 1.00 72.25 106 SER A O 1
ATOM 784 N N . SER A 1 107 ? -46.074 -11.915 84.558 1.00 74.00 107 SER A N 1
ATOM 785 C CA . SER A 1 107 ? -45.217 -11.851 83.380 1.00 74.00 107 SER A CA 1
ATOM 786 C C . SER A 1 107 ? -44.182 -10.736 83.527 1.00 74.00 107 SER A C 1
ATOM 788 O O . SER A 1 107 ? -44.478 -9.626 83.964 1.00 74.00 107 SER A O 1
ATOM 790 N N . SER A 1 108 ? -42.952 -11.023 83.112 1.00 72.38 108 SER A N 1
ATOM 791 C CA . SER A 1 108 ? -41.864 -10.046 83.029 1.00 72.38 108 SER A CA 1
ATOM 792 C C . SER A 1 108 ? -42.008 -9.089 81.835 1.00 72.38 108 SER A C 1
ATOM 794 O O . SER A 1 108 ? -41.153 -8.221 81.639 1.00 72.38 108 SER A O 1
ATOM 796 N N . LEU A 1 109 ? -43.064 -9.238 81.018 1.00 69.06 109 LEU A N 1
ATOM 797 C CA . LEU A 1 109 ? -43.296 -8.358 79.882 1.00 69.06 109 LEU A CA 1
ATOM 798 C C . LEU A 1 109 ? -43.631 -6.934 80.350 1.00 69.06 109 LEU A C 1
ATOM 800 O O . LEU A 1 109 ? -44.581 -6.732 81.109 1.00 69.06 109 LEU A O 1
ATOM 804 N N . PRO A 1 110 ? -42.917 -5.916 79.846 1.00 75.81 110 PRO A N 1
ATOM 805 C CA . PRO A 1 110 ? -43.288 -4.536 80.098 1.00 75.81 110 PRO A CA 1
ATOM 806 C C . PRO A 1 110 ? -44.676 -4.255 79.506 1.00 75.81 110 PRO A C 1
ATOM 808 O O . PRO A 1 110 ? -44.910 -4.435 78.308 1.00 75.81 110 PRO A O 1
ATOM 811 N N . ARG A 1 111 ? -45.603 -3.793 80.354 1.00 71.00 111 ARG A N 1
ATOM 812 C CA . ARG A 1 111 ? -46.939 -3.369 79.925 1.00 71.00 111 ARG A CA 1
ATOM 813 C C . ARG A 1 111 ? -46.814 -2.138 79.038 1.00 71.00 111 ARG A C 1
ATOM 815 O O . ARG A 1 111 ? -46.381 -1.079 79.486 1.00 71.00 111 ARG A O 1
ATOM 822 N N . THR A 1 112 ? -47.230 -2.278 77.790 1.00 78.25 112 THR A N 1
ATOM 823 C CA . THR A 1 112 ? -47.401 -1.157 76.869 1.00 78.25 112 THR A CA 1
ATOM 824 C C . THR A 1 112 ? -48.863 -0.746 76.872 1.00 78.25 112 THR A C 1
ATOM 826 O O . THR A 1 112 ? -49.768 -1.581 76.901 1.00 78.25 112 THR A O 1
ATOM 829 N N . THR A 1 113 ? -49.107 0.560 76.907 1.00 86.50 113 THR A N 1
ATOM 830 C CA . THR A 1 113 ? -50.464 1.081 76.722 1.00 86.50 113 THR A CA 1
ATOM 831 C C . THR A 1 113 ? -50.884 0.884 75.265 1.00 86.50 113 THR A C 1
ATOM 833 O O . THR A 1 113 ? -50.036 0.813 74.374 1.00 86.50 113 THR A O 1
ATOM 836 N N . LYS A 1 114 ? -52.194 0.781 75.006 1.00 80.69 114 LYS A N 1
ATOM 837 C CA . LYS A 1 114 ? -52.720 0.545 73.652 1.00 80.69 114 LYS A CA 1
ATOM 838 C C . LYS A 1 114 ? -52.235 1.606 72.654 1.00 80.69 114 LYS A C 1
ATOM 840 O O . LYS A 1 114 ? -51.800 1.262 71.565 1.00 80.69 114 LYS A O 1
ATOM 845 N N . GLU A 1 115 ? -52.238 2.869 73.069 1.00 84.06 115 GLU A N 1
ATOM 846 C CA . GLU A 1 115 ? -51.777 4.002 72.258 1.00 84.06 115 GLU A CA 1
ATOM 847 C C . GLU A 1 115 ? -50.293 3.871 71.884 1.00 84.06 115 GLU A C 1
ATOM 849 O O . GLU A 1 115 ? -49.934 4.001 70.717 1.00 84.06 115 GLU A O 1
ATOM 854 N N . GLN A 1 116 ? -49.433 3.500 72.838 1.00 79.94 116 GLN A N 1
ATOM 855 C CA . GLN A 1 116 ? -48.007 3.278 72.572 1.00 79.94 116 GLN A CA 1
ATOM 856 C C . GLN A 1 116 ? -47.752 2.074 71.655 1.00 79.94 116 GLN A C 1
ATOM 858 O O . GLN A 1 116 ? -46.817 2.096 70.854 1.00 79.94 116 GLN A O 1
ATOM 863 N N . ALA A 1 117 ? -48.554 1.012 71.765 1.00 74.94 117 ALA A N 1
ATOM 864 C CA . ALA A 1 117 ? -48.445 -0.147 70.884 1.00 74.94 117 ALA A CA 1
ATOM 865 C C . ALA A 1 117 ? -48.816 0.214 69.435 1.00 74.94 117 ALA A C 1
ATOM 867 O O . ALA A 1 117 ? -48.078 -0.142 68.514 1.00 74.94 117 ALA A O 1
ATOM 868 N N . ASP A 1 118 ? -49.898 0.970 69.243 1.00 79.56 118 ASP A N 1
ATOM 869 C CA . ASP A 1 118 ? -50.356 1.413 67.923 1.00 79.56 118 ASP A CA 1
ATOM 870 C C . ASP A 1 118 ? -49.342 2.374 67.262 1.00 79.56 118 ASP A C 1
ATOM 872 O O . ASP A 1 118 ? -49.025 2.227 66.076 1.00 79.56 118 ASP A O 1
ATOM 876 N N . GLU A 1 119 ? -48.735 3.292 68.026 1.00 83.94 119 GLU A N 1
ATOM 877 C CA . GLU A 1 119 ? -47.637 4.151 67.548 1.00 83.94 119 GLU A CA 1
ATOM 878 C C . GLU A 1 119 ? -46.399 3.338 67.135 1.00 83.94 119 GLU A C 1
ATOM 880 O O . GLU A 1 119 ? -45.811 3.566 66.072 1.00 83.94 119 GLU A O 1
ATOM 885 N N . MET A 1 120 ? -46.005 2.347 67.943 1.00 76.62 120 MET A N 1
ATOM 886 C CA . MET A 1 120 ? -44.859 1.492 67.631 1.00 76.62 120 MET A CA 1
ATOM 887 C C . MET A 1 120 ? -45.095 0.662 66.367 1.00 76.62 120 MET A C 1
ATOM 889 O O . MET A 1 120 ? -44.201 0.602 65.518 1.00 76.62 120 MET A O 1
ATOM 893 N N . ILE A 1 121 ? -46.286 0.078 66.208 1.00 77.88 121 ILE A N 1
ATOM 894 C CA . ILE A 1 121 ? -46.676 -0.681 65.011 1.00 77.88 121 ILE A CA 1
ATOM 895 C C . ILE A 1 121 ? -46.630 0.217 63.773 1.00 77.88 121 ILE A C 1
ATOM 897 O O . ILE A 1 121 ? -45.992 -0.149 62.782 1.00 77.88 121 ILE A O 1
ATOM 901 N N . THR A 1 122 ? -47.209 1.417 63.857 1.00 83.81 122 THR A N 1
ATOM 902 C CA . THR A 1 122 ? -47.211 2.390 62.755 1.00 83.81 122 THR A CA 1
ATOM 903 C C . THR A 1 122 ? -45.781 2.776 62.359 1.00 83.81 122 THR A C 1
ATOM 905 O O . THR A 1 122 ? -45.417 2.697 61.185 1.00 83.81 122 THR A O 1
ATOM 908 N N . SER A 1 123 ? -44.906 3.060 63.333 1.00 79.06 123 SER A N 1
ATOM 909 C CA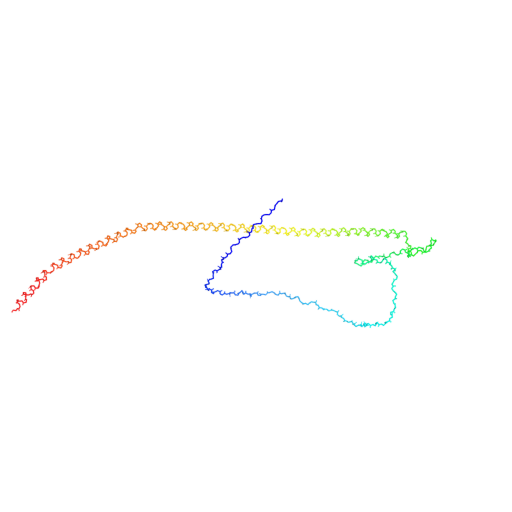 . SER A 1 123 ? -43.497 3.391 63.060 1.00 79.06 123 SER A CA 1
ATOM 910 C C . SER A 1 123 ? -42.721 2.242 62.396 1.00 79.06 123 SER A C 1
ATOM 912 O O . SER A 1 123 ? -41.818 2.464 61.585 1.00 79.06 123 SER A O 1
ATOM 914 N N . ILE A 1 124 ? -43.046 0.987 62.733 1.00 75.50 124 ILE A N 1
ATOM 915 C CA . ILE A 1 124 ? -42.431 -0.199 62.122 1.00 75.50 124 ILE A CA 1
ATOM 916 C C . ILE A 1 124 ? -42.900 -0.338 60.673 1.00 75.50 124 ILE A C 1
ATOM 918 O O . ILE A 1 124 ? -42.108 -0.706 59.801 1.00 75.50 124 ILE A O 1
ATOM 922 N N . GLU A 1 125 ? -44.165 -0.039 60.399 1.00 79.56 125 GLU A N 1
ATOM 923 C CA . GLU A 1 125 ? -44.732 -0.112 59.059 1.00 79.56 125 GLU A CA 1
ATOM 924 C C . GLU A 1 125 ? -44.149 0.961 58.126 1.00 79.56 125 GLU A C 1
ATOM 926 O O . GLU A 1 125 ? -43.714 0.635 57.018 1.00 79.56 125 GLU A O 1
ATOM 931 N N . GLU A 1 126 ? -43.986 2.196 58.606 1.00 78.44 126 GLU A N 1
ATOM 932 C CA . GLU A 1 126 ? -43.277 3.272 57.894 1.00 78.44 126 GLU A CA 1
ATOM 933 C C . GLU A 1 126 ? -41.809 2.907 57.597 1.00 78.44 126 GLU A C 1
ATOM 935 O O . GLU A 1 126 ? -41.313 3.080 56.475 1.00 78.44 126 GLU A O 1
ATOM 940 N N . LYS A 1 127 ? -41.105 2.308 58.570 1.00 76.75 127 LYS A N 1
ATOM 941 C CA . LYS A 1 127 ? -39.740 1.787 58.368 1.00 76.75 127 LYS A CA 1
ATOM 942 C C . LYS A 1 127 ? -39.705 0.681 57.311 1.00 76.75 127 LYS A C 1
ATOM 944 O O . LYS A 1 127 ? -38.811 0.676 56.463 1.00 76.75 127 LYS A O 1
ATOM 949 N N . ARG A 1 128 ? -40.680 -0.236 57.301 1.00 75.12 128 ARG A N 1
ATOM 950 C CA . ARG A 1 128 ? -40.789 -1.285 56.268 1.00 75.12 128 ARG A CA 1
ATOM 951 C C . ARG A 1 128 ? -41.022 -0.696 54.880 1.00 75.12 128 ARG A C 1
ATOM 953 O O . ARG A 1 128 ? -40.427 -1.181 53.918 1.00 75.12 128 ARG A O 1
ATOM 960 N N . GLN A 1 129 ? -41.856 0.334 54.759 1.00 76.31 129 GLN A N 1
ATOM 961 C CA . GLN A 1 129 ? -42.066 1.033 53.488 1.00 76.31 129 GLN A CA 1
ATOM 962 C C . GLN A 1 129 ? -40.779 1.714 53.008 1.00 76.31 129 GLN A C 1
ATOM 964 O O . GLN A 1 129 ? -40.401 1.558 51.848 1.00 76.31 129 GLN A O 1
ATOM 969 N N . THR A 1 130 ? -40.038 2.357 53.913 1.00 74.44 130 THR A N 1
ATOM 970 C CA . THR A 1 130 ? -38.738 2.968 53.599 1.00 74.44 130 THR A CA 1
ATOM 971 C C . THR A 1 130 ? -37.729 1.933 53.090 1.00 74.44 130 THR A C 1
ATOM 973 O O . THR A 1 130 ? -37.070 2.158 52.077 1.00 74.44 130 THR A O 1
ATOM 976 N N . ILE A 1 131 ? -37.648 0.754 53.717 1.00 75.75 131 ILE A N 1
ATOM 977 C CA . ILE A 1 131 ? -36.767 -0.338 53.261 1.00 75.75 131 ILE A CA 1
ATOM 978 C C . ILE A 1 131 ? -37.149 -0.823 51.854 1.00 75.75 131 ILE A C 1
ATOM 980 O O . ILE A 1 131 ? -36.263 -1.087 51.041 1.00 75.75 131 ILE A O 1
ATOM 984 N N . LYS A 1 132 ? -38.448 -0.900 51.525 1.00 75.38 132 LYS A N 1
ATOM 985 C CA . LYS A 1 132 ? -38.899 -1.242 50.163 1.00 75.38 132 LYS A CA 1
ATOM 986 C C . LYS A 1 132 ? -38.421 -0.213 49.135 1.00 75.38 132 LYS A C 1
ATOM 988 O O . LYS A 1 132 ? -37.937 -0.607 48.077 1.00 75.38 132 LYS A O 1
ATOM 993 N N . VAL A 1 133 ? -38.494 1.080 49.461 1.00 73.75 133 VAL A N 1
ATOM 994 C CA . VAL A 1 133 ? -37.978 2.162 48.601 1.00 73.75 133 VAL A CA 1
ATOM 995 C C . VAL A 1 133 ? -36.461 2.052 48.429 1.00 73.75 133 VAL A C 1
ATOM 997 O O . VAL A 1 133 ? -35.964 2.134 47.308 1.00 73.75 133 VAL A O 1
ATOM 1000 N N . VAL A 1 134 ? -35.715 1.795 49.507 1.00 72.56 134 VAL A N 1
ATOM 1001 C CA . VAL A 1 134 ? -34.256 1.595 49.440 1.00 72.56 134 VAL A CA 1
ATOM 1002 C C . VAL A 1 134 ? -33.901 0.390 48.564 1.00 72.56 134 VAL A C 1
ATOM 1004 O O . VAL A 1 134 ? -33.029 0.501 47.706 1.00 72.56 134 VAL A O 1
ATOM 1007 N N . SER A 1 135 ? -34.600 -0.738 48.714 1.00 71.44 135 SER A N 1
ATOM 1008 C CA . SER A 1 135 ? -34.391 -1.923 47.871 1.00 71.44 135 SER A CA 1
ATOM 1009 C C . SER A 1 135 ? -34.675 -1.641 46.394 1.00 71.44 135 SER A C 1
ATOM 1011 O O . SER A 1 135 ? -33.923 -2.099 45.535 1.00 71.44 135 SER A O 1
ATOM 1013 N N . ALA A 1 136 ? -35.733 -0.885 46.088 1.00 70.56 136 ALA A N 1
ATOM 1014 C CA . ALA A 1 136 ? -36.052 -0.483 44.721 1.00 70.56 136 ALA A CA 1
ATOM 1015 C C . ALA A 1 136 ? -34.971 0.442 44.131 1.00 70.56 136 ALA A C 1
ATOM 1017 O O . ALA A 1 136 ? -34.553 0.244 42.993 1.00 70.56 136 ALA A O 1
ATOM 1018 N N . ASN A 1 137 ? -34.449 1.385 44.922 1.00 65.56 137 ASN A N 1
ATOM 1019 C CA . ASN A 1 137 ? -33.344 2.256 44.510 1.00 65.56 137 ASN A CA 1
ATOM 1020 C C . ASN A 1 137 ? -32.036 1.484 44.277 1.00 65.56 137 ASN A C 1
ATOM 1022 O O . ASN A 1 137 ? -31.295 1.807 43.352 1.00 65.56 137 ASN A O 1
ATOM 1026 N N . ILE A 1 138 ? -31.745 0.447 45.072 1.00 72.06 138 ILE A N 1
ATOM 1027 C CA . ILE A 1 138 ? -30.592 -0.435 44.826 1.00 72.06 138 ILE A CA 1
ATOM 1028 C C . ILE A 1 138 ? -30.757 -1.171 43.491 1.00 72.06 138 ILE A C 1
ATOM 1030 O O . ILE A 1 138 ? -29.804 -1.215 42.716 1.00 72.06 138 ILE A O 1
ATOM 1034 N N . GLY A 1 139 ? -31.952 -1.699 43.201 1.00 71.12 139 GLY A N 1
ATOM 1035 C CA . GLY A 1 139 ? -32.255 -2.325 41.909 1.00 71.12 139 GLY A CA 1
ATOM 1036 C C . GLY A 1 139 ? -32.063 -1.359 40.738 1.00 71.12 139 GLY A C 1
ATOM 1037 O O . GLY A 1 139 ? -31.337 -1.667 39.798 1.00 71.12 139 GLY A O 1
ATOM 1038 N N . LEU A 1 140 ? -32.599 -0.140 40.852 1.00 69.31 140 LEU A N 1
ATOM 1039 C CA . LEU A 1 140 ? -32.420 0.906 39.844 1.00 69.31 140 LEU A CA 1
ATOM 1040 C C . LEU A 1 140 ? -30.939 1.256 39.629 1.00 69.31 140 LEU A C 1
ATOM 1042 O O . LEU A 1 140 ? -30.494 1.366 38.491 1.00 69.31 140 LEU A O 1
ATOM 1046 N N . ASN A 1 141 ? -30.147 1.374 40.697 1.00 61.97 141 ASN A N 1
ATOM 1047 C CA . ASN A 1 141 ? -28.710 1.632 40.578 1.00 61.97 141 ASN A CA 1
ATOM 1048 C C . ASN A 1 141 ? -27.965 0.481 39.882 1.00 61.97 141 ASN A C 1
ATOM 1050 O O . ASN A 1 141 ? -27.056 0.732 39.090 1.00 61.97 141 ASN A O 1
ATOM 1054 N N . GLN A 1 142 ? -28.342 -0.775 40.144 1.00 75.81 142 GLN A N 1
ATOM 1055 C CA . GLN A 1 142 ? -27.777 -1.932 39.441 1.00 75.81 142 GLN A CA 1
ATOM 1056 C C . GLN A 1 142 ? -28.107 -1.897 37.944 1.00 75.81 142 GLN A C 1
ATOM 1058 O O . GLN A 1 142 ? -27.218 -2.125 37.120 1.00 75.81 142 GLN A O 1
ATOM 1063 N N . ASP A 1 143 ? -29.344 -1.550 37.588 1.00 63.72 143 ASP A N 1
ATOM 1064 C CA . ASP A 1 143 ? -29.771 -1.412 36.194 1.00 63.72 143 ASP A CA 1
ATOM 1065 C C . ASP A 1 143 ? -29.048 -0.260 35.485 1.00 63.72 143 ASP A C 1
ATOM 1067 O O . ASP A 1 143 ? -28.602 -0.424 34.350 1.00 63.72 143 ASP A O 1
ATOM 1071 N N . VAL A 1 144 ? -28.831 0.873 36.162 1.00 69.56 144 VAL A N 1
ATOM 1072 C CA . VAL A 1 144 ? -28.034 1.995 35.632 1.00 69.56 144 VAL A CA 1
ATOM 1073 C C . VAL A 1 144 ? -26.593 1.565 35.350 1.00 69.56 144 VAL A C 1
ATOM 1075 O O . VAL A 1 144 ? -26.062 1.857 34.279 1.00 69.56 144 VAL A O 1
ATOM 1078 N N . VAL A 1 145 ? -25.954 0.828 36.265 1.00 77.75 145 VAL A N 1
ATOM 1079 C CA . VAL A 1 145 ? -24.595 0.301 36.045 1.00 77.75 145 VAL A CA 1
ATOM 1080 C C . VAL A 1 145 ? -24.572 -0.690 34.878 1.00 77.75 145 VAL A C 1
ATOM 1082 O O . VAL A 1 145 ? -23.645 -0.676 34.065 1.00 77.75 145 VAL A O 1
ATOM 1085 N N . ARG A 1 146 ? -25.599 -1.538 34.750 1.00 78.00 146 ARG A N 1
ATOM 1086 C CA . ARG A 1 146 ? -25.733 -2.472 33.626 1.00 78.00 146 ARG A CA 1
ATOM 1087 C C . ARG A 1 146 ? -25.879 -1.738 32.293 1.00 78.00 146 ARG A C 1
ATOM 1089 O O . ARG A 1 146 ? -25.146 -2.061 31.361 1.00 78.00 146 ARG A O 1
ATOM 1096 N N . ALA A 1 147 ? -26.746 -0.729 32.231 1.00 66.06 147 ALA A N 1
ATOM 1097 C CA . ALA A 1 147 ? -26.926 0.120 31.058 1.00 66.06 147 ALA A CA 1
ATOM 1098 C C . ALA A 1 147 ? -25.628 0.858 30.689 1.00 66.06 147 ALA A C 1
ATOM 1100 O O . ALA A 1 147 ? -25.252 0.900 29.520 1.00 66.06 147 ALA A O 1
ATOM 1101 N N . GLY A 1 148 ? -24.883 1.360 31.681 1.00 74.25 148 GLY A N 1
ATOM 1102 C CA . GLY A 1 148 ? -23.561 1.958 31.469 1.00 74.25 148 GLY A CA 1
ATOM 1103 C C . GLY A 1 148 ? -22.550 0.978 30.858 1.00 74.25 148 GLY A C 1
ATOM 1104 O O . GLY A 1 148 ? -21.840 1.323 29.915 1.00 74.25 148 GLY A O 1
ATOM 1105 N N . ASN A 1 149 ? -22.523 -0.273 31.324 1.00 79.81 149 ASN A N 1
ATOM 1106 C CA . ASN A 1 149 ? -21.662 -1.313 30.747 1.00 79.81 149 ASN A CA 1
ATOM 1107 C C . ASN A 1 149 ? -22.051 -1.681 29.306 1.00 79.81 149 ASN A C 1
ATOM 1109 O O . ASN A 1 149 ? -21.182 -1.983 28.489 1.00 79.81 149 ASN A O 1
ATOM 1113 N N . GLU A 1 150 ? -23.344 -1.687 28.984 1.00 76.69 150 GLU A N 1
ATOM 1114 C CA . GLU A 1 150 ? -23.826 -1.911 27.616 1.00 76.69 150 GLU A CA 1
ATOM 1115 C C . GLU A 1 150 ? -23.468 -0.742 26.693 1.00 76.69 150 GLU A C 1
ATOM 1117 O O . GLU A 1 150 ? -23.023 -0.974 25.569 1.00 76.69 150 GLU A O 1
ATOM 1122 N N . TYR A 1 151 ? -23.555 0.493 27.192 1.00 81.00 151 TYR A N 1
ATOM 1123 C CA . TYR A 1 151 ? -23.118 1.684 26.467 1.00 81.00 151 TYR A CA 1
ATOM 1124 C C . TYR A 1 151 ? -21.623 1.630 26.115 1.00 81.00 151 TYR A C 1
ATOM 1126 O O . TYR A 1 151 ? -21.265 1.818 24.955 1.00 81.00 151 TYR A O 1
ATOM 1134 N N . LEU A 1 152 ? -20.753 1.272 27.067 1.00 81.44 152 LEU A N 1
ATOM 1135 C CA . LEU A 1 152 ? -19.312 1.128 26.803 1.00 81.44 152 LEU A CA 1
ATOM 1136 C C . LEU A 1 152 ? -19.005 0.037 25.764 1.00 81.44 152 LEU A C 1
ATOM 1138 O O . LEU A 1 152 ? -18.095 0.183 24.949 1.00 81.44 152 LEU A O 1
ATOM 1142 N N . LYS A 1 153 ? -19.774 -1.061 25.749 1.00 87.94 153 LYS A N 1
ATOM 1143 C CA . LYS A 1 153 ? -19.649 -2.090 24.701 1.00 87.94 153 LYS A CA 1
ATOM 1144 C C . LYS A 1 153 ? -20.071 -1.560 23.334 1.00 87.94 153 LYS A C 1
ATOM 1146 O O . LYS A 1 153 ? -19.421 -1.879 22.342 1.00 87.94 153 LYS A O 1
ATOM 1151 N N . LEU A 1 154 ? -21.145 -0.773 23.279 1.00 82.38 154 LEU A N 1
ATOM 1152 C CA . LEU A 1 154 ? -21.609 -0.144 22.045 1.00 82.38 154 LEU A CA 1
ATOM 1153 C C . LEU A 1 154 ? -20.577 0.855 21.506 1.00 82.38 154 LEU A C 1
ATOM 1155 O O . LEU A 1 154 ? -20.315 0.861 20.307 1.00 82.38 154 LEU A O 1
ATOM 1159 N N . GLU A 1 155 ? -19.941 1.633 22.382 1.00 78.81 155 GLU A N 1
ATOM 1160 C CA . GLU A 1 155 ? -18.829 2.516 22.018 1.00 78.81 155 GLU A CA 1
ATOM 1161 C C . GLU A 1 155 ? -17.643 1.723 21.442 1.00 78.81 155 GLU A C 1
ATOM 1163 O O . GLU A 1 155 ? -17.141 2.060 20.370 1.00 78.81 155 GLU A O 1
ATOM 1168 N N . GLY A 1 156 ? -17.259 0.609 22.078 1.00 86.38 156 GLY A N 1
ATOM 1169 C CA . GLY A 1 156 ? -16.235 -0.299 21.549 1.00 86.38 156 GLY A CA 1
ATOM 1170 C C . GLY A 1 156 ? -16.575 -0.842 20.154 1.00 86.38 156 GLY A C 1
ATOM 1171 O O . GLY A 1 156 ? -15.745 -0.782 19.250 1.00 86.38 156 GLY A O 1
ATOM 1172 N N . LEU A 1 157 ? -17.818 -1.286 19.939 1.00 85.19 157 LEU A N 1
ATOM 1173 C CA . LEU A 1 157 ? -18.286 -1.750 18.626 1.00 85.19 157 LEU A CA 1
ATOM 1174 C C . LEU A 1 157 ? -18.268 -0.642 17.564 1.00 85.19 157 LEU A C 1
ATOM 1176 O O . LEU A 1 157 ? -17.952 -0.910 16.404 1.00 85.19 157 LEU A O 1
ATOM 1180 N N . ALA A 1 158 ? -18.592 0.598 17.938 1.00 82.69 158 ALA A N 1
ATOM 1181 C CA . ALA A 1 158 ? -18.524 1.738 17.029 1.00 82.69 158 ALA A CA 1
ATOM 1182 C C . ALA A 1 158 ? -17.075 2.037 16.602 1.00 82.69 158 ALA A C 1
ATOM 1184 O O . ALA A 1 158 ? -16.818 2.287 15.420 1.00 82.69 158 ALA A O 1
ATOM 1185 N N . ILE A 1 159 ? -16.121 1.949 17.536 1.00 87.75 159 ILE A N 1
ATOM 1186 C CA . ILE A 1 159 ? -14.686 2.089 17.248 1.00 87.75 159 ILE A CA 1
ATOM 1187 C C . ILE A 1 159 ? -14.204 0.959 16.330 1.00 87.75 159 ILE A C 1
ATOM 1189 O O . ILE A 1 159 ? -13.500 1.224 15.352 1.00 87.75 159 ILE A O 1
ATOM 1193 N N . ASP A 1 160 ? -14.604 -0.286 16.588 1.00 87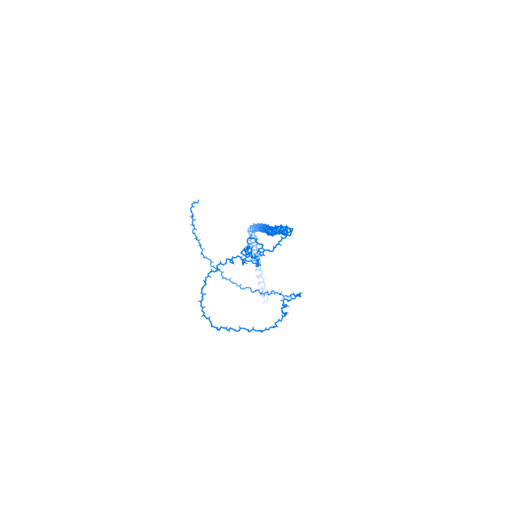.44 160 ASP A N 1
ATOM 1194 C CA . ASP A 1 160 ? -14.244 -1.435 15.750 1.00 87.44 160 ASP A CA 1
ATOM 1195 C C . ASP A 1 160 ? -14.803 -1.306 14.326 1.00 87.44 160 ASP A C 1
ATOM 1197 O O . ASP A 1 160 ? -14.103 -1.585 13.344 1.00 87.44 160 ASP A O 1
ATOM 1201 N N . TYR A 1 161 ? -16.046 -0.832 14.194 1.00 86.81 161 TYR A N 1
ATOM 1202 C CA . TYR A 1 161 ? -16.666 -0.543 12.903 1.00 86.81 161 TYR A CA 1
ATOM 1203 C C . TYR A 1 161 ? -15.868 0.512 12.125 1.00 86.81 161 TYR A C 1
ATOM 1205 O O . TYR A 1 161 ? -15.494 0.277 10.972 1.00 86.81 161 TYR A O 1
ATOM 1213 N N . ALA A 1 162 ? -15.531 1.637 12.764 1.00 87.06 162 ALA A N 1
ATOM 1214 C CA . ALA A 1 162 ? -14.730 2.692 12.146 1.00 87.06 162 ALA A CA 1
ATOM 1215 C C . ALA A 1 162 ? -13.326 2.196 11.753 1.00 87.06 162 ALA A C 1
ATOM 1217 O O . ALA A 1 162 ? -12.862 2.441 10.640 1.00 87.06 162 ALA A O 1
ATOM 1218 N N . THR A 1 163 ? -12.675 1.426 12.628 1.00 92.50 163 THR A N 1
ATOM 1219 C CA . THR A 1 163 ? -11.345 0.845 12.382 1.00 92.50 163 THR A CA 1
ATOM 1220 C C . THR A 1 163 ? -11.369 -0.126 11.201 1.00 92.50 163 THR A C 1
ATOM 1222 O O . THR A 1 163 ? -10.463 -0.131 10.364 1.00 92.50 163 THR A O 1
ATOM 1225 N N . THR A 1 164 ? -12.432 -0.924 11.086 1.00 91.19 164 THR A N 1
ATOM 1226 C CA . THR A 1 164 ? -12.640 -1.821 9.943 1.00 91.19 164 THR A CA 1
ATOM 1227 C C . THR A 1 164 ? -12.841 -1.030 8.648 1.00 91.19 164 THR A C 1
ATOM 1229 O O . THR A 1 164 ? -12.279 -1.410 7.619 1.00 91.19 164 THR A O 1
ATOM 1232 N N . GLY A 1 165 ? -13.571 0.089 8.703 1.00 89.81 165 GLY A N 1
ATOM 1233 C CA . GLY A 1 165 ? -13.715 1.033 7.591 1.00 89.81 165 GLY A CA 1
ATOM 1234 C C . GLY A 1 165 ? -12.364 1.543 7.089 1.00 89.81 165 GLY A C 1
ATOM 1235 O O . GLY A 1 165 ? -12.015 1.311 5.932 1.00 89.81 165 GLY A O 1
ATOM 1236 N N . VAL A 1 166 ? -11.548 2.109 7.983 1.00 93.06 166 VAL A N 1
ATOM 1237 C CA . VAL A 1 166 ? -10.200 2.616 7.658 1.00 93.06 166 VAL A CA 1
ATOM 1238 C C . VAL A 1 166 ? -9.296 1.516 7.087 1.00 93.06 166 VAL A C 1
ATOM 1240 O O . VAL A 1 166 ? -8.553 1.740 6.130 1.00 93.06 166 VAL A O 1
ATOM 1243 N N . ASN A 1 167 ? -9.356 0.296 7.629 1.00 95.06 167 ASN A N 1
ATOM 1244 C CA . ASN A 1 167 ? -8.576 -0.831 7.109 1.00 95.06 167 ASN A CA 1
ATOM 1245 C C . ASN A 1 167 ? -8.990 -1.206 5.674 1.00 95.06 167 ASN A C 1
ATOM 1247 O O . ASN A 1 167 ? -8.140 -1.502 4.832 1.00 95.06 167 ASN A O 1
ATOM 1251 N N . ASN A 1 168 ? -10.289 -1.185 5.374 1.00 92.56 168 ASN A N 1
ATOM 1252 C CA . ASN A 1 168 ? -10.788 -1.461 4.029 1.00 92.56 168 ASN A CA 1
ATOM 1253 C C . ASN A 1 168 ? -10.408 -0.350 3.041 1.00 92.56 168 ASN A C 1
ATOM 1255 O O . ASN A 1 168 ? -9.963 -0.659 1.936 1.00 92.56 168 ASN A O 1
ATOM 1259 N N . GLU A 1 169 ? -10.494 0.918 3.447 1.00 93.25 169 GLU A N 1
ATOM 1260 C CA . GLU A 1 169 ? -10.026 2.059 2.649 1.00 93.25 169 GLU A CA 1
ATOM 1261 C C . GLU A 1 169 ? -8.523 1.971 2.355 1.00 93.25 169 GLU A C 1
ATOM 1263 O O . GLU A 1 169 ? -8.094 2.145 1.216 1.00 93.25 169 GLU A O 1
ATOM 1268 N N . SER A 1 170 ? -7.712 1.606 3.350 1.00 96.12 170 SER A N 1
ATOM 1269 C CA . SER A 1 170 ? -6.270 1.405 3.174 1.00 96.12 170 SER A CA 1
ATOM 1270 C C . SER A 1 170 ? -5.959 0.294 2.164 1.00 96.12 170 SER A C 1
ATOM 1272 O O . SER A 1 170 ? -5.133 0.470 1.263 1.00 96.12 170 SER A O 1
ATOM 1274 N N . LYS A 1 171 ? -6.673 -0.839 2.238 1.00 96.12 171 LYS A N 1
ATOM 1275 C CA . LYS A 1 171 ? -6.560 -1.917 1.239 1.00 96.12 171 LYS A CA 1
ATOM 1276 C C . LYS A 1 171 ? -6.955 -1.446 -0.159 1.00 96.12 171 LYS A C 1
ATOM 1278 O O . LYS A 1 171 ? -6.298 -1.823 -1.127 1.00 96.12 171 LYS A O 1
ATOM 1283 N N . TYR A 1 172 ? -7.997 -0.625 -0.265 1.00 95.38 172 TYR A N 1
ATOM 1284 C CA . TYR A 1 172 ? -8.442 -0.053 -1.532 1.00 95.38 172 TYR A CA 1
ATOM 1285 C C . TYR A 1 172 ? -7.379 0.870 -2.147 1.00 95.38 172 TYR A C 1
ATOM 1287 O O . TYR A 1 172 ? -7.031 0.707 -3.315 1.00 95.38 172 TYR A O 1
ATOM 1295 N N . ILE A 1 173 ? -6.771 1.757 -1.354 1.00 96.38 173 ILE A N 1
ATOM 1296 C CA . ILE A 1 173 ? -5.648 2.599 -1.801 1.00 96.38 173 ILE A CA 1
ATOM 1297 C C . ILE A 1 173 ? -4.454 1.735 -2.233 1.00 96.38 173 ILE A C 1
ATOM 1299 O O . ILE A 1 173 ? -3.808 2.014 -3.247 1.00 96.38 173 ILE A O 1
ATOM 1303 N N . GLY A 1 174 ? -4.170 0.654 -1.500 1.00 97.19 174 GLY A N 1
ATOM 1304 C CA . GLY A 1 174 ? -3.143 -0.318 -1.876 1.00 97.19 174 GLY A CA 1
ATOM 1305 C C . GLY A 1 174 ? -3.404 -0.951 -3.247 1.00 97.19 174 GLY A C 1
ATOM 1306 O O . GLY A 1 174 ? -2.485 -1.046 -4.062 1.00 97.19 174 GLY A O 1
ATOM 1307 N N . TYR A 1 175 ? -4.655 -1.322 -3.531 1.00 97.88 175 TYR A N 1
ATOM 1308 C CA . TYR A 1 175 ? -5.069 -1.835 -4.839 1.00 97.88 175 TYR A CA 1
ATOM 1309 C C . TYR A 1 175 ? -4.885 -0.793 -5.951 1.00 97.88 175 TYR A C 1
ATOM 1311 O O . TYR A 1 175 ? -4.236 -1.091 -6.951 1.00 97.88 175 TYR A O 1
ATOM 1319 N N . GLN A 1 176 ? -5.356 0.442 -5.749 1.00 97.44 176 GLN A N 1
ATOM 1320 C CA . GLN A 1 176 ? -5.194 1.527 -6.728 1.00 97.44 176 GLN A CA 1
ATOM 1321 C C . GLN A 1 176 ? -3.718 1.830 -7.022 1.00 97.44 176 GLN A C 1
ATOM 1323 O O . GLN A 1 176 ? -3.321 2.035 -8.166 1.00 97.44 176 GLN A O 1
ATOM 1328 N N . THR A 1 177 ? -2.871 1.812 -5.993 1.00 97.62 177 THR A N 1
ATOM 1329 C CA . THR A 1 177 ? -1.426 2.019 -6.160 1.00 97.62 177 THR A CA 1
ATOM 1330 C C . THR A 1 177 ? -0.800 0.902 -7.000 1.00 97.62 177 THR A C 1
ATOM 1332 O O . THR A 1 177 ? 0.051 1.158 -7.853 1.00 97.62 177 THR A O 1
ATOM 1335 N N . ALA A 1 178 ? -1.214 -0.349 -6.777 1.00 96.69 178 ALA A N 1
ATOM 1336 C CA . ALA A 1 178 ? -0.752 -1.486 -7.567 1.00 96.69 178 ALA A CA 1
ATOM 1337 C C . ALA A 1 178 ? -1.213 -1.400 -9.032 1.00 96.69 178 ALA A C 1
ATOM 1339 O O . ALA A 1 178 ? -0.434 -1.724 -9.929 1.00 96.69 178 ALA A O 1
ATOM 1340 N N . GLU A 1 179 ? -2.436 -0.925 -9.274 1.00 97.81 179 GLU A N 1
ATOM 1341 C CA . GLU A 1 179 ? -2.983 -0.678 -10.610 1.00 97.81 179 GLU A CA 1
ATOM 1342 C C . GLU A 1 179 ? -2.168 0.376 -11.372 1.00 97.81 179 GLU A C 1
ATOM 1344 O O . GLU A 1 179 ? -1.633 0.080 -12.439 1.00 97.81 179 GLU A O 1
ATOM 1349 N N . VAL A 1 180 ? -1.928 1.547 -10.775 1.00 98.31 180 VAL A N 1
ATOM 1350 C CA . VAL A 1 180 ? -1.101 2.600 -11.394 1.00 98.31 180 VAL A CA 1
ATOM 1351 C C . VAL A 1 180 ? 0.317 2.100 -11.692 1.00 98.31 180 VAL A C 1
ATOM 1353 O O . VAL A 1 180 ? 0.871 2.367 -12.758 1.00 98.31 180 VAL A O 1
ATOM 1356 N N . ASN A 1 181 ? 0.921 1.334 -10.780 1.00 98.00 181 ASN A N 1
ATOM 1357 C CA . ASN A 1 181 ? 2.249 0.759 -11.007 1.00 98.00 181 ASN A CA 1
ATOM 1358 C C . ASN A 1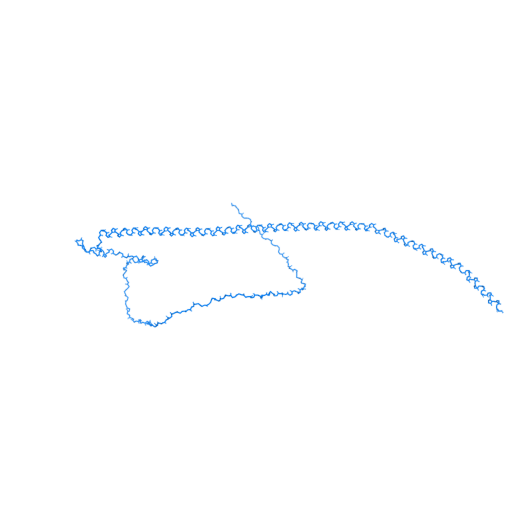 181 ? 2.265 -0.239 -12.171 1.00 98.00 181 ASN A C 1
ATOM 1360 O O . ASN A 1 181 ? 3.232 -0.269 -12.940 1.00 98.00 181 ASN A O 1
ATOM 1364 N N . ARG A 1 182 ? 1.208 -1.045 -12.315 1.00 98.06 182 ARG A N 1
ATOM 1365 C CA . ARG A 1 182 ? 1.037 -1.942 -13.460 1.00 98.06 182 ARG A CA 1
ATOM 1366 C C . ARG A 1 182 ? 0.946 -1.139 -14.757 1.00 98.06 182 ARG A C 1
ATOM 1368 O O . ARG A 1 182 ? 1.654 -1.470 -15.704 1.00 98.06 182 ARG A O 1
ATOM 1375 N N . ASP A 1 183 ? 0.155 -0.074 -14.788 1.00 98.25 183 ASP A N 1
ATOM 1376 C CA . ASP A 1 183 ? -0.009 0.759 -15.983 1.00 98.25 183 ASP A CA 1
ATOM 1377 C C . ASP A 1 183 ? 1.292 1.471 -16.368 1.00 98.25 183 ASP A C 1
ATOM 1379 O O . ASP A 1 183 ? 1.657 1.536 -17.543 1.00 98.25 183 ASP A O 1
ATOM 1383 N N . ILE A 1 184 ? 2.065 1.945 -15.387 1.00 98.31 184 ILE A N 1
ATOM 1384 C CA . ILE A 1 184 ? 3.409 2.490 -15.625 1.00 98.31 184 ILE A CA 1
ATOM 1385 C C . ILE A 1 184 ? 4.326 1.423 -16.236 1.00 98.31 184 ILE A C 1
ATOM 1387 O O . ILE A 1 184 ? 5.089 1.722 -17.157 1.00 98.31 184 ILE A O 1
ATOM 1391 N N . ALA A 1 185 ? 4.280 0.186 -15.734 1.00 97.31 185 ALA A N 1
ATOM 1392 C CA . ALA A 1 185 ? 5.094 -0.903 -16.263 1.00 97.31 185 ALA A CA 1
ATOM 1393 C C . ALA A 1 185 ? 4.714 -1.257 -17.710 1.00 97.31 185 ALA A C 1
ATOM 1395 O O . ALA A 1 185 ? 5.613 -1.439 -18.530 1.00 97.31 185 ALA A O 1
ATOM 1396 N N . ILE A 1 186 ? 3.416 -1.285 -18.034 1.00 97.88 186 ILE A N 1
ATOM 1397 C CA . ILE A 1 186 ? 2.915 -1.498 -19.402 1.00 97.88 186 ILE A CA 1
ATOM 1398 C C . ILE A 1 186 ? 3.416 -0.384 -20.328 1.00 97.88 186 ILE A C 1
ATOM 1400 O O . ILE A 1 186 ? 4.068 -0.670 -21.325 1.00 97.88 186 ILE A O 1
ATOM 1404 N N . ASN A 1 187 ? 3.250 0.884 -19.945 1.00 98.31 187 ASN A N 1
ATOM 1405 C CA . ASN A 1 187 ? 3.726 2.013 -20.751 1.00 98.31 187 ASN A CA 1
ATOM 1406 C C . ASN A 1 187 ? 5.244 1.970 -20.999 1.00 98.31 187 ASN A C 1
ATOM 1408 O O . ASN A 1 187 ? 5.720 2.283 -22.090 1.00 98.31 187 ASN A O 1
ATOM 1412 N N . ARG A 1 188 ? 6.034 1.580 -19.991 1.00 97.88 188 ARG A N 1
ATOM 1413 C CA . ARG A 1 188 ? 7.487 1.406 -20.151 1.00 97.88 188 ARG A CA 1
ATOM 1414 C C . ARG A 1 188 ? 7.827 0.254 -21.090 1.00 97.88 188 ARG A C 1
ATOM 1416 O O . ARG A 1 188 ? 8.790 0.366 -21.847 1.00 97.88 188 ARG A O 1
ATOM 1423 N N . PHE A 1 189 ? 7.069 -0.837 -21.025 1.00 98.19 189 PHE A N 1
ATOM 1424 C CA . PHE A 1 189 ? 7.223 -1.963 -21.935 1.00 98.19 189 PHE A CA 1
ATOM 1425 C C . PHE A 1 189 ? 6.928 -1.545 -23.381 1.00 98.19 189 PHE A C 1
ATOM 1427 O O . PHE A 1 189 ? 7.752 -1.803 -24.257 1.00 98.19 189 PHE A O 1
ATOM 1434 N N . ASP A 1 190 ? 5.845 -0.804 -23.615 1.00 98.19 190 ASP A N 1
ATOM 1435 C CA . ASP A 1 190 ? 5.481 -0.308 -24.947 1.00 98.19 190 ASP A CA 1
ATOM 1436 C C . ASP A 1 190 ? 6.549 0.634 -25.521 1.00 98.19 190 ASP A C 1
ATOM 1438 O O . ASP A 1 190 ? 6.964 0.487 -26.671 1.00 98.19 190 ASP A O 1
ATOM 1442 N N . GLN A 1 191 ? 7.098 1.539 -24.704 1.00 97.94 191 GLN A N 1
ATOM 1443 C CA . GLN A 1 191 ? 8.220 2.395 -25.112 1.00 97.94 191 GLN A CA 1
ATOM 1444 C C . GLN A 1 191 ? 9.481 1.589 -25.458 1.00 97.94 191 GLN A C 1
ATOM 1446 O O . GLN A 1 191 ? 10.206 1.928 -26.397 1.00 97.94 191 GLN A O 1
ATOM 1451 N N . ALA A 1 192 ? 9.782 0.531 -24.700 1.00 97.81 192 ALA A N 1
ATOM 1452 C CA . ALA A 1 192 ? 10.913 -0.345 -24.994 1.00 97.81 192 ALA A CA 1
ATOM 1453 C C . ALA A 1 192 ? 10.699 -1.110 -26.310 1.00 97.81 192 ALA A C 1
ATOM 1455 O O . ALA A 1 192 ? 11.629 -1.217 -27.113 1.00 97.81 192 ALA A O 1
ATOM 1456 N N . GLN A 1 193 ? 9.473 -1.575 -26.557 1.00 98.00 193 GLN A N 1
ATOM 1457 C CA . GLN A 1 193 ? 9.084 -2.222 -27.804 1.00 98.00 193 GLN A CA 1
ATOM 1458 C C . GLN A 1 193 ? 9.213 -1.266 -28.996 1.00 98.00 193 GLN A C 1
ATOM 1460 O O . GLN A 1 193 ? 9.761 -1.643 -30.032 1.00 98.00 193 GLN A O 1
ATOM 1465 N N . GLU A 1 194 ? 8.782 -0.012 -28.853 1.00 97.94 194 GLU A N 1
ATOM 1466 C CA . GLU A 1 194 ? 8.933 0.994 -29.904 1.00 97.94 194 GLU A CA 1
ATOM 1467 C C . GLU A 1 194 ? 10.411 1.252 -30.228 1.00 97.94 194 GLU A C 1
ATOM 1469 O O . GLU A 1 194 ? 10.805 1.242 -31.396 1.00 97.94 194 GLU A O 1
ATOM 1474 N N . ARG A 1 195 ? 11.263 1.403 -29.206 1.00 97.75 195 ARG A N 1
ATOM 1475 C CA . ARG A 1 195 ? 12.716 1.567 -29.392 1.00 97.75 195 ARG A CA 1
ATOM 1476 C C . ARG A 1 195 ? 13.351 0.372 -30.095 1.00 97.75 195 ARG A C 1
ATOM 1478 O O . ARG A 1 195 ? 14.227 0.566 -30.935 1.00 97.75 195 ARG A O 1
ATOM 1485 N N . LEU A 1 196 ? 12.910 -0.848 -29.784 1.00 98.00 196 LEU A N 1
ATOM 1486 C CA . LEU A 1 196 ? 13.363 -2.055 -30.475 1.00 98.00 196 LEU A CA 1
ATOM 1487 C C . LEU A 1 196 ? 13.013 -1.989 -31.968 1.00 98.00 196 LEU A C 1
ATOM 1489 O O . LEU A 1 196 ? 13.880 -2.209 -32.812 1.00 98.00 196 LEU A O 1
ATOM 1493 N N . VAL A 1 197 ? 11.767 -1.635 -32.296 1.00 98.31 197 VAL A N 1
ATOM 1494 C CA . VAL A 1 197 ? 11.300 -1.494 -33.685 1.00 98.31 197 VAL A CA 1
ATOM 1495 C C . VAL A 1 197 ? 12.075 -0.399 -34.421 1.00 98.31 197 VAL A C 1
ATOM 1497 O O . VAL A 1 197 ? 12.485 -0.596 -35.565 1.00 98.31 197 VAL A O 1
ATOM 1500 N N . GLN A 1 198 ? 12.321 0.745 -33.778 1.00 97.38 198 GLN A N 1
ATOM 1501 C CA . GLN A 1 198 ? 13.151 1.810 -34.346 1.00 97.38 198 GLN A CA 1
ATOM 1502 C C . GLN A 1 198 ? 14.586 1.323 -34.596 1.00 97.38 198 GLN A C 1
ATOM 1504 O O . GLN A 1 198 ? 15.117 1.533 -35.683 1.00 97.38 198 GLN A O 1
ATOM 1509 N N . GLY A 1 199 ? 15.190 0.606 -33.644 1.00 97.50 199 GLY A N 1
ATOM 1510 C CA . GLY A 1 199 ? 16.519 0.012 -33.799 1.00 97.50 199 GLY A CA 1
ATOM 1511 C C . GLY A 1 199 ? 16.601 -0.973 -34.968 1.00 97.50 199 GLY A C 1
ATOM 1512 O O . GLY A 1 199 ? 17.549 -0.919 -35.748 1.00 97.50 199 GLY A O 1
ATOM 1513 N N . GLN A 1 200 ? 15.582 -1.818 -35.148 1.00 97.94 200 GLN A N 1
ATOM 1514 C CA . GLN A 1 200 ? 15.488 -2.731 -36.292 1.00 97.94 200 GLN A CA 1
ATOM 1515 C C . GLN A 1 200 ? 15.395 -1.981 -37.624 1.00 97.94 200 GLN A C 1
ATOM 1517 O O . GLN A 1 200 ? 16.093 -2.337 -38.571 1.00 97.94 200 GLN A O 1
ATOM 1522 N N . LYS A 1 201 ? 14.582 -0.919 -37.700 1.00 96.94 201 LYS A N 1
ATOM 1523 C CA . LYS A 1 201 ? 14.478 -0.075 -38.902 1.00 96.94 201 LYS A CA 1
ATOM 1524 C C . LYS A 1 201 ? 15.801 0.615 -39.227 1.00 96.94 201 LYS A C 1
ATOM 1526 O O . LYS A 1 201 ? 16.216 0.608 -40.381 1.00 96.94 201 LYS A O 1
ATOM 1531 N N . THR A 1 202 ? 16.478 1.165 -38.221 1.00 97.19 202 THR A N 1
ATOM 1532 C CA . THR A 1 202 ? 17.795 1.790 -38.392 1.00 97.19 202 THR A CA 1
ATOM 1533 C C . THR A 1 202 ? 18.825 0.776 -38.872 1.00 97.19 202 THR A C 1
ATOM 1535 O O . THR A 1 202 ? 19.552 1.057 -39.820 1.00 97.19 202 THR A O 1
ATOM 1538 N N . LEU A 1 203 ? 18.858 -0.422 -38.278 1.00 97.12 203 LEU A N 1
ATOM 1539 C CA . LEU A 1 203 ? 19.767 -1.487 -38.695 1.00 97.12 203 LEU A CA 1
ATOM 1540 C C . LEU A 1 203 ? 19.504 -1.921 -40.142 1.00 97.12 203 LEU A C 1
ATOM 1542 O O . LEU A 1 203 ? 20.450 -2.020 -40.917 1.00 97.12 203 LEU A O 1
ATOM 1546 N N . ALA A 1 204 ? 18.240 -2.124 -40.520 1.00 96.56 204 ALA A N 1
ATOM 1547 C CA . ALA A 1 204 ? 17.864 -2.448 -41.896 1.00 96.56 204 ALA A CA 1
ATOM 1548 C C . ALA A 1 204 ? 18.279 -1.333 -42.875 1.00 96.56 204 ALA A C 1
ATOM 1550 O O . ALA A 1 204 ? 18.823 -1.611 -43.942 1.00 96.56 204 ALA A O 1
ATOM 1551 N N . GLY A 1 205 ? 18.098 -0.067 -42.484 1.00 96.00 205 GLY A N 1
ATOM 1552 C CA . GLY A 1 205 ? 18.576 1.086 -43.245 1.00 96.00 205 GLY A CA 1
ATOM 1553 C C . GLY A 1 205 ? 20.096 1.079 -43.420 1.00 96.00 205 GLY A C 1
ATOM 1554 O O . GLY A 1 205 ? 20.585 1.201 -44.539 1.00 96.00 205 GLY A O 1
ATOM 1555 N N . MET A 1 206 ? 20.858 0.851 -42.348 1.00 94.94 206 MET A N 1
ATOM 1556 C CA . MET A 1 206 ? 22.320 0.758 -42.419 1.00 94.94 206 MET A CA 1
ATOM 1557 C C . MET A 1 206 ? 22.777 -0.396 -43.314 1.00 94.94 206 MET A C 1
ATOM 1559 O O . MET A 1 206 ? 23.625 -0.180 -44.172 1.00 94.94 206 MET A O 1
ATOM 1563 N N . GLN A 1 207 ? 22.170 -1.579 -43.177 1.00 94.56 207 GLN A N 1
ATOM 1564 C CA . GLN A 1 207 ? 22.457 -2.737 -44.029 1.00 94.56 207 GLN A CA 1
ATOM 1565 C C . GLN A 1 207 ? 22.208 -2.446 -45.512 1.00 94.56 207 GLN A C 1
ATOM 1567 O O . GLN A 1 207 ? 22.950 -2.939 -46.354 1.00 94.56 207 GLN A O 1
ATOM 1572 N N . SER A 1 208 ? 21.204 -1.625 -45.839 1.00 94.56 208 SER A N 1
ATOM 1573 C CA . SER A 1 208 ? 20.954 -1.202 -47.222 1.00 94.56 208 SER A CA 1
ATOM 1574 C C . SER A 1 208 ? 21.989 -0.202 -47.756 1.00 94.56 208 SER A C 1
ATOM 1576 O O . SER A 1 208 ? 22.259 -0.186 -48.953 1.00 94.56 208 SER A O 1
ATOM 1578 N N . ILE A 1 209 ? 22.601 0.607 -46.882 1.00 92.69 209 ILE A N 1
ATOM 1579 C CA . ILE A 1 209 ? 23.594 1.629 -47.254 1.00 92.69 209 ILE A CA 1
ATOM 1580 C C . ILE A 1 209 ? 25.008 1.038 -47.345 1.00 92.69 209 ILE A C 1
ATOM 1582 O O . ILE A 1 209 ? 25.787 1.461 -48.194 1.00 92.69 209 ILE A O 1
ATOM 1586 N N . THR A 1 210 ? 25.352 0.054 -46.507 1.00 93.38 210 THR A N 1
ATOM 1587 C CA . THR A 1 210 ? 26.674 -0.596 -46.500 1.00 93.38 210 THR A CA 1
ATOM 1588 C C . THR A 1 210 ? 27.182 -1.019 -47.889 1.00 93.38 210 THR A C 1
ATOM 1590 O O . THR A 1 210 ? 28.292 -0.609 -48.223 1.00 93.38 210 THR A O 1
ATOM 1593 N N . PRO A 1 211 ? 26.422 -1.743 -48.738 1.00 93.19 211 PRO A N 1
ATOM 1594 C CA . PRO A 1 211 ? 26.926 -2.141 -50.055 1.00 93.19 211 PRO A CA 1
ATOM 1595 C C . PRO A 1 211 ? 27.202 -0.942 -50.972 1.00 93.19 211 PRO A C 1
ATOM 1597 O O . PRO A 1 211 ? 28.174 -0.955 -51.716 1.00 93.19 211 PRO A O 1
ATOM 1600 N N . LEU A 1 212 ? 26.406 0.130 -50.877 1.00 92.38 212 LEU A N 1
ATOM 1601 C CA . LEU A 1 212 ? 26.629 1.350 -51.663 1.00 92.38 212 LEU A CA 1
ATOM 1602 C C . LEU A 1 212 ? 27.942 2.039 -51.275 1.00 92.38 212 LEU A C 1
ATOM 1604 O O . LEU A 1 212 ? 28.646 2.562 -52.137 1.00 92.38 212 LEU A O 1
ATOM 1608 N N . ILE A 1 213 ? 28.278 2.031 -49.982 1.00 91.50 213 ILE A N 1
ATOM 1609 C CA . ILE A 1 213 ? 29.560 2.545 -49.488 1.00 91.50 213 ILE A CA 1
ATOM 1610 C C . ILE A 1 213 ? 30.708 1.689 -50.035 1.00 91.50 213 ILE A C 1
ATOM 1612 O O . ILE A 1 213 ? 31.699 2.239 -50.517 1.00 91.50 213 ILE A O 1
ATOM 1616 N N . ASP A 1 214 ? 30.578 0.362 -49.990 1.00 93.44 214 ASP A N 1
ATOM 1617 C CA . ASP A 1 214 ? 31.595 -0.556 -50.513 1.00 93.44 214 ASP A CA 1
ATOM 1618 C C . ASP A 1 214 ? 31.829 -0.346 -52.020 1.00 93.44 214 ASP A C 1
ATOM 1620 O O . ASP A 1 214 ? 32.981 -0.252 -52.460 1.00 93.44 214 ASP A O 1
ATOM 1624 N N . ASP A 1 215 ? 30.756 -0.172 -52.796 1.00 94.75 215 ASP A N 1
ATOM 1625 C CA . ASP A 1 215 ? 30.812 0.133 -54.229 1.00 94.75 215 ASP A CA 1
ATOM 1626 C C . ASP A 1 215 ? 31.495 1.482 -54.505 1.00 94.75 215 ASP A C 1
ATOM 1628 O O . ASP A 1 215 ? 32.342 1.592 -55.400 1.00 94.75 215 ASP A O 1
ATOM 1632 N N . GLU A 1 216 ? 31.194 2.517 -53.713 1.00 93.44 216 GLU A N 1
ATOM 1633 C CA . GLU A 1 216 ? 31.839 3.827 -53.833 1.00 93.44 216 GLU A CA 1
ATOM 1634 C C . GLU A 1 216 ? 33.350 3.733 -53.568 1.00 93.44 216 GLU A C 1
ATOM 1636 O O . GLU A 1 216 ? 34.165 4.283 -54.321 1.00 93.44 216 GLU A O 1
ATOM 1641 N N . TRP A 1 217 ? 33.755 3.008 -52.522 1.00 94.00 217 TRP A N 1
ATOM 1642 C CA . TRP A 1 217 ? 35.168 2.788 -52.215 1.00 94.00 217 TRP A CA 1
ATOM 1643 C C . TRP A 1 217 ? 35.874 1.979 -53.299 1.00 94.00 217 TRP A C 1
ATOM 1645 O O . TRP A 1 217 ? 37.005 2.315 -53.671 1.00 94.00 217 TRP A O 1
ATOM 1655 N N . ALA A 1 218 ? 35.218 0.955 -53.846 1.00 95.94 218 ALA A N 1
ATOM 1656 C CA . ALA A 1 218 ? 35.739 0.178 -54.962 1.00 95.94 218 ALA A CA 1
ATOM 1657 C C . ALA A 1 218 ? 35.949 1.057 -56.207 1.00 95.94 218 ALA A C 1
ATOM 1659 O O . ALA A 1 218 ? 37.028 1.026 -56.810 1.00 95.94 218 ALA A O 1
ATOM 1660 N N . ALA A 1 219 ? 34.980 1.912 -56.544 1.00 94.25 219 ALA A N 1
ATOM 1661 C CA . ALA A 1 219 ? 35.079 2.855 -57.656 1.00 94.25 219 ALA A CA 1
ATOM 1662 C C . ALA A 1 219 ? 36.208 3.881 -57.449 1.00 94.25 219 ALA A C 1
ATOM 1664 O O . ALA A 1 219 ? 37.032 4.092 -58.343 1.00 94.25 219 ALA A O 1
ATOM 1665 N N . ARG A 1 220 ? 36.317 4.469 -56.247 1.00 94.81 220 ARG A N 1
ATOM 1666 C CA . ARG A 1 220 ? 37.407 5.396 -55.885 1.00 94.81 220 ARG A CA 1
ATOM 1667 C C . ARG A 1 220 ? 38.777 4.729 -55.999 1.00 94.81 220 ARG A C 1
ATOM 1669 O O . ARG A 1 220 ? 39.714 5.333 -56.526 1.00 94.81 220 ARG A O 1
ATOM 1676 N N . LYS A 1 221 ? 38.900 3.482 -55.536 1.00 95.94 221 LYS A N 1
ATOM 1677 C CA . LYS A 1 221 ? 40.133 2.693 -55.647 1.00 95.94 221 LYS A CA 1
ATOM 1678 C C . LYS A 1 221 ? 40.495 2.429 -57.109 1.00 95.94 221 LYS A C 1
ATOM 1680 O O . LYS A 1 221 ? 41.645 2.649 -57.482 1.00 95.94 221 LYS A O 1
ATOM 1685 N N . SER A 1 222 ? 39.525 2.024 -57.929 1.00 95.31 222 SER A N 1
ATOM 1686 C CA . SER A 1 222 ? 39.707 1.781 -59.366 1.00 95.31 222 SER A CA 1
ATOM 1687 C C . SER A 1 222 ? 40.180 3.041 -60.103 1.00 95.31 222 SER A C 1
ATOM 1689 O O . SER A 1 222 ? 41.193 3.018 -60.805 1.00 95.31 222 SER A O 1
ATOM 1691 N N . LEU A 1 223 ? 39.544 4.190 -59.841 1.00 95.81 223 LEU A N 1
ATOM 1692 C CA . LEU A 1 223 ? 39.955 5.482 -60.397 1.00 95.81 223 LEU A CA 1
ATOM 1693 C C . LEU A 1 223 ? 41.400 5.825 -60.016 1.00 95.81 223 LEU A C 1
ATOM 1695 O O . LEU A 1 223 ? 42.196 6.216 -60.871 1.00 95.81 223 LEU A O 1
ATOM 1699 N N . LYS A 1 224 ? 41.774 5.650 -58.742 1.00 95.06 224 LYS A N 1
ATOM 1700 C CA . LYS A 1 224 ? 43.146 5.913 -58.282 1.00 95.06 224 LYS A CA 1
ATOM 1701 C C . LYS A 1 224 ? 44.161 4.973 -58.920 1.00 95.06 224 LYS A C 1
ATOM 1703 O O . LYS A 1 224 ? 45.236 5.427 -59.301 1.00 95.06 224 LYS A O 1
ATOM 1708 N N . GLN A 1 225 ? 43.826 3.697 -59.090 1.00 95.50 225 GLN A N 1
ATOM 1709 C CA . GLN A 1 225 ? 44.679 2.746 -59.802 1.00 95.50 225 GLN A CA 1
ATOM 1710 C C . GLN A 1 225 ? 44.878 3.152 -61.267 1.00 95.50 225 GLN A C 1
ATOM 1712 O O . GLN A 1 225 ? 46.017 3.151 -61.728 1.00 95.50 225 GLN A O 1
ATOM 1717 N N . SER A 1 226 ? 43.817 3.586 -61.957 1.00 94.06 226 SER A N 1
ATOM 1718 C CA . SER A 1 226 ? 43.900 4.094 -63.333 1.00 94.06 226 SER A CA 1
ATOM 1719 C C . SER A 1 226 ? 44.749 5.367 -63.447 1.00 94.06 226 SER A C 1
ATOM 1721 O O . SER A 1 226 ? 45.506 5.530 -64.404 1.00 94.06 226 SER A O 1
ATOM 1723 N N . GLN A 1 227 ? 44.652 6.281 -62.476 1.00 95.62 227 GLN A N 1
ATOM 1724 C CA . GLN A 1 227 ? 45.505 7.474 -62.423 1.00 95.62 227 GLN A CA 1
ATOM 1725 C C . GLN A 1 227 ? 46.973 7.089 -62.223 1.00 95.62 227 GLN A C 1
ATOM 1727 O O . GLN A 1 227 ? 47.843 7.586 -62.933 1.00 95.62 227 GLN A O 1
ATOM 1732 N N . ILE A 1 228 ? 47.252 6.164 -61.300 1.00 94.44 228 ILE A N 1
ATOM 1733 C CA . ILE A 1 228 ? 48.608 5.664 -61.053 1.00 94.44 228 ILE A CA 1
ATOM 1734 C C . ILE A 1 228 ? 49.171 4.984 -62.305 1.00 94.44 228 ILE A C 1
ATOM 1736 O O . ILE A 1 228 ? 50.329 5.219 -62.641 1.00 94.44 228 ILE A O 1
ATOM 1740 N N . SER A 1 229 ? 48.393 4.156 -63.009 1.00 93.75 229 SER A N 1
ATOM 1741 C CA . SER A 1 229 ? 48.862 3.519 -64.244 1.00 93.75 229 SER A CA 1
ATOM 1742 C C . SER A 1 229 ? 49.127 4.539 -65.349 1.00 93.75 229 SER A C 1
ATOM 1744 O O . SER A 1 229 ? 50.152 4.439 -66.014 1.00 93.75 229 SER A O 1
ATOM 1746 N N . SER A 1 230 ? 48.267 5.551 -65.504 1.00 94.25 230 SER A N 1
ATOM 1747 C CA . SER A 1 230 ? 48.485 6.639 -66.466 1.00 94.25 230 SER A CA 1
ATOM 1748 C C . SER A 1 230 ? 49.764 7.419 -66.159 1.00 94.25 230 SER A C 1
ATOM 1750 O O . SER A 1 230 ? 50.591 7.603 -67.045 1.00 94.25 230 SER A O 1
ATOM 1752 N N . LEU A 1 231 ? 49.966 7.816 -64.898 1.00 94.00 231 LEU A N 1
ATOM 1753 C CA . LEU A 1 231 ? 51.173 8.529 -64.467 1.00 94.00 231 LEU A CA 1
ATOM 1754 C C . LEU A 1 231 ? 52.433 7.679 -64.640 1.00 94.00 231 LEU A C 1
ATOM 1756 O O . LEU A 1 231 ? 53.482 8.204 -64.993 1.00 94.00 231 LEU A O 1
ATOM 1760 N N . LYS A 1 232 ? 52.346 6.360 -64.426 1.00 93.44 232 LYS A N 1
ATOM 1761 C CA . LYS A 1 232 ? 53.458 5.444 -64.706 1.00 93.44 232 LYS A CA 1
ATOM 1762 C C . LYS A 1 232 ? 53.808 5.423 -66.190 1.00 93.44 232 LYS A C 1
ATOM 1764 O O . LYS A 1 232 ? 54.986 5.522 -66.503 1.00 93.44 232 LYS A O 1
ATOM 1769 N N . ILE A 1 233 ? 52.815 5.324 -67.076 1.00 93.69 233 ILE A N 1
ATOM 1770 C CA . ILE A 1 233 ? 53.026 5.345 -68.533 1.00 93.69 233 ILE A CA 1
ATOM 1771 C C . ILE A 1 233 ? 53.623 6.687 -68.975 1.00 93.69 233 ILE A C 1
ATOM 1773 O O . ILE A 1 233 ? 54.540 6.729 -69.790 1.00 93.69 233 ILE A O 1
ATOM 1777 N N . GLU A 1 234 ? 53.126 7.796 -68.430 1.00 91.62 234 GLU A N 1
ATOM 1778 C CA . GLU A 1 234 ? 53.663 9.126 -68.716 1.00 91.62 234 GLU A CA 1
ATOM 1779 C C . GLU A 1 234 ? 55.109 9.263 -68.227 1.00 91.62 234 GLU A C 1
ATOM 1781 O O . GLU A 1 234 ? 55.964 9.737 -68.971 1.00 91.62 234 GLU A O 1
ATOM 1786 N N . ALA A 1 235 ? 55.413 8.774 -67.023 1.00 91.19 235 ALA A N 1
ATOM 1787 C CA . ALA A 1 235 ? 56.763 8.775 -66.475 1.00 91.19 235 ALA A CA 1
ATOM 1788 C C . ALA A 1 235 ? 57.727 7.891 -67.284 1.00 91.19 235 ALA A C 1
ATOM 1790 O O . ALA A 1 235 ? 58.857 8.308 -67.535 1.00 91.19 235 ALA A O 1
ATOM 1791 N N . THR A 1 236 ? 57.306 6.699 -67.727 1.00 91.00 236 THR A N 1
ATOM 1792 C CA . THR A 1 236 ? 58.140 5.844 -68.590 1.00 91.00 236 THR A CA 1
ATOM 1793 C C . THR A 1 236 ? 58.370 6.498 -69.944 1.00 91.00 236 THR A C 1
ATOM 1795 O O . THR A 1 236 ? 59.511 6.572 -70.382 1.00 91.00 236 THR A O 1
ATOM 1798 N N . LYS A 1 237 ? 57.331 7.073 -70.559 1.00 91.94 237 LYS A N 1
ATOM 1799 C CA . LYS A 1 237 ? 57.456 7.807 -71.824 1.00 91.94 237 LYS A CA 1
ATOM 1800 C C . LYS A 1 237 ? 58.365 9.032 -71.695 1.00 91.94 237 LYS A C 1
ATOM 1802 O O . LYS A 1 237 ? 59.173 9.299 -72.579 1.00 91.94 237 LYS A O 1
ATOM 1807 N N . ALA A 1 238 ? 58.254 9.784 -70.600 1.00 88.50 238 ALA A N 1
ATOM 1808 C CA . ALA A 1 238 ? 59.124 10.924 -70.324 1.00 88.50 238 ALA A CA 1
ATOM 1809 C C . ALA A 1 238 ? 60.583 10.481 -70.143 1.00 88.50 238 ALA A C 1
ATOM 1811 O O . ALA A 1 238 ? 61.486 11.122 -70.678 1.00 88.50 238 ALA A O 1
ATOM 1812 N N . LYS A 1 239 ? 60.810 9.361 -69.445 1.00 89.56 239 LYS A N 1
ATOM 1813 C CA . LYS A 1 239 ? 62.137 8.755 -69.301 1.00 89.56 239 LYS A CA 1
ATOM 1814 C C . LYS A 1 239 ? 62.710 8.337 -70.659 1.00 89.56 239 LYS A C 1
ATOM 1816 O O . LYS A 1 239 ? 63.820 8.742 -70.987 1.00 89.56 239 LYS A O 1
ATOM 1821 N N . GLU A 1 240 ? 61.942 7.609 -71.464 1.00 88.81 240 GLU A N 1
ATOM 1822 C CA . GLU A 1 240 ? 62.329 7.199 -72.820 1.00 88.81 240 GLU A CA 1
ATOM 1823 C C . GLU A 1 240 ? 62.622 8.399 -73.731 1.00 88.81 240 GLU A C 1
ATOM 1825 O O . GLU A 1 240 ? 63.531 8.337 -74.547 1.00 88.81 240 GLU A O 1
ATOM 1830 N N . ALA A 1 241 ? 61.909 9.520 -73.583 1.00 85.19 241 ALA A N 1
ATOM 1831 C CA . ALA A 1 241 ? 62.186 10.747 -74.334 1.00 85.19 241 ALA A CA 1
ATOM 1832 C C . ALA A 1 241 ? 63.452 11.492 -73.856 1.00 85.19 241 ALA A C 1
ATOM 1834 O O . ALA A 1 241 ? 64.055 12.247 -74.624 1.00 85.19 241 ALA A O 1
ATOM 1835 N N . LEU A 1 242 ? 63.850 11.314 -72.593 1.00 86.12 242 LEU A N 1
ATOM 1836 C CA . LEU A 1 242 ? 65.057 11.904 -72.006 1.00 86.12 242 LEU A CA 1
ATOM 1837 C C . LEU A 1 242 ? 66.321 11.101 -72.335 1.00 86.12 242 LEU A C 1
ATOM 1839 O O . LEU A 1 242 ? 67.367 11.704 -72.565 1.00 86.12 242 LEU A O 1
ATOM 1843 N N . GLU A 1 243 ? 66.236 9.772 -72.397 1.00 83.00 243 GLU A N 1
ATOM 1844 C CA . GLU A 1 243 ? 67.371 8.891 -72.709 1.00 83.00 243 GLU A CA 1
ATOM 1845 C C . GLU A 1 243 ? 68.137 9.260 -74.000 1.00 83.00 243 GLU A C 1
ATOM 1847 O O . GLU A 1 243 ? 69.360 9.403 -73.921 1.00 83.00 243 GLU A O 1
ATOM 1852 N N . PRO A 1 244 ? 67.503 9.516 -75.165 1.00 83.31 244 PRO A N 1
ATOM 1853 C CA . PRO A 1 244 ? 68.230 9.917 -76.368 1.00 83.31 244 PRO A CA 1
ATOM 1854 C C . PRO A 1 244 ? 68.851 11.310 -76.234 1.00 83.31 244 PRO A C 1
ATOM 1856 O O . PRO A 1 244 ? 69.932 11.540 -76.767 1.00 83.31 244 PRO A O 1
ATOM 1859 N N . LYS A 1 245 ? 68.222 12.232 -75.488 1.00 84.88 245 LYS A N 1
ATOM 1860 C CA . LYS A 1 245 ? 68.797 13.563 -75.230 1.00 84.88 245 LYS A CA 1
ATOM 1861 C C . LYS A 1 245 ? 70.039 13.477 -74.351 1.00 84.88 245 LYS A C 1
ATOM 1863 O O . LYS A 1 245 ? 71.006 14.187 -74.600 1.00 84.88 245 LYS A O 1
ATOM 1868 N N . LEU A 1 246 ? 70.030 12.608 -73.342 1.00 78.56 246 LEU A N 1
ATOM 1869 C CA . LEU A 1 246 ? 71.202 12.356 -72.503 1.00 78.56 246 LEU A CA 1
ATOM 1870 C C . LEU A 1 246 ? 72.323 11.686 -73.295 1.00 78.56 246 LEU A C 1
ATOM 1872 O O . LEU A 1 246 ? 73.481 12.065 -73.147 1.00 78.56 246 LEU A O 1
ATOM 1876 N N . LEU A 1 247 ? 71.984 10.735 -74.165 1.00 83.44 247 LEU A N 1
ATOM 1877 C CA . LEU A 1 247 ? 72.956 10.083 -75.034 1.00 83.44 247 LEU A CA 1
ATOM 1878 C C . LEU A 1 247 ? 73.574 11.093 -76.012 1.00 83.44 247 LEU A C 1
ATOM 1880 O O . LEU A 1 247 ? 74.797 11.163 -76.107 1.00 83.44 247 LEU A O 1
ATOM 1884 N N . GLN A 1 248 ? 72.761 11.944 -76.641 1.00 82.06 248 GLN A N 1
ATOM 1885 C CA . GLN A 1 248 ? 73.234 13.035 -77.495 1.00 82.06 248 GLN A CA 1
ATOM 1886 C C . GLN A 1 248 ? 74.125 14.019 -76.726 1.00 82.06 248 GLN A C 1
ATOM 1888 O O . GLN A 1 248 ? 75.199 14.370 -77.197 1.00 82.06 248 GLN A O 1
ATOM 1893 N N . LEU A 1 249 ? 73.733 14.418 -75.514 1.00 81.81 249 LEU A N 1
ATOM 1894 C CA . LEU A 1 249 ? 74.547 15.297 -74.676 1.00 81.81 249 LEU A CA 1
ATOM 1895 C C . LEU A 1 249 ? 75.892 14.649 -74.315 1.00 81.81 249 LEU A C 1
ATOM 1897 O O . LEU A 1 249 ? 76.926 15.302 -74.381 1.00 81.81 249 LEU A O 1
ATOM 1901 N N . SER A 1 250 ? 75.896 13.356 -73.978 1.00 83.12 250 SER A N 1
ATOM 1902 C CA . SER A 1 250 ? 77.131 12.619 -73.686 1.00 83.12 250 SER A CA 1
ATOM 1903 C C . SER A 1 250 ? 78.048 12.486 -74.90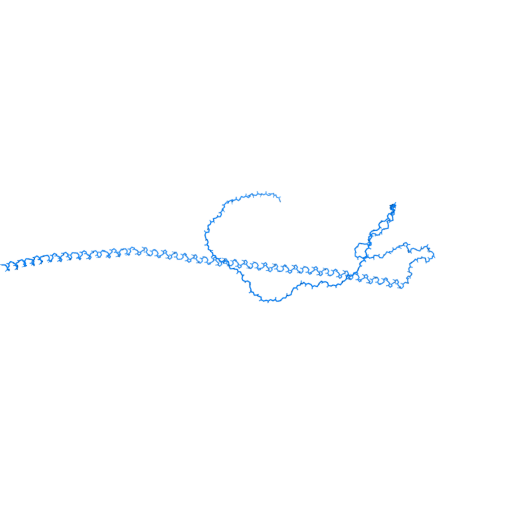7 1.00 83.12 250 SER A C 1
ATOM 1905 O O . SER A 1 250 ? 79.268 12.526 -74.763 1.00 83.12 250 SER A O 1
ATOM 1907 N N . GLN A 1 251 ? 77.472 12.361 -76.108 1.00 82.69 251 GLN A N 1
ATOM 1908 C CA . GLN A 1 251 ? 78.219 12.353 -77.364 1.00 82.69 251 GLN A CA 1
ATOM 1909 C C . GLN A 1 251 ? 78.803 13.732 -77.670 1.00 82.69 251 GLN A C 1
ATOM 1911 O O . GLN A 1 251 ? 79.986 13.809 -77.982 1.00 82.69 251 GLN A O 1
ATOM 1916 N N . ASN A 1 252 ? 78.026 14.803 -77.492 1.00 82.75 252 ASN A N 1
ATOM 1917 C CA . ASN A 1 252 ? 78.511 16.174 -77.648 1.00 82.75 252 ASN A CA 1
ATOM 1918 C C . ASN A 1 252 ? 79.668 16.469 -76.680 1.00 82.75 252 ASN A C 1
ATOM 1920 O O . ASN A 1 252 ? 80.691 16.983 -77.108 1.00 82.75 252 ASN A O 1
ATOM 1924 N N . PHE A 1 253 ? 79.566 16.072 -75.405 1.00 82.75 253 PHE A N 1
ATOM 1925 C CA . PHE A 1 253 ? 80.670 16.231 -74.447 1.00 82.75 253 PHE A CA 1
ATOM 1926 C C . PHE A 1 253 ? 81.915 15.422 -74.824 1.00 82.75 253 PHE A C 1
ATOM 1928 O O . PHE A 1 253 ? 83.032 15.873 -74.590 1.00 82.75 253 PHE A O 1
ATOM 1935 N N . ARG A 1 254 ? 81.750 14.220 -75.393 1.00 80.12 254 ARG A N 1
ATOM 1936 C CA . ARG A 1 254 ? 82.889 13.453 -75.916 1.00 80.12 254 ARG A CA 1
ATOM 1937 C C . ARG A 1 254 ? 83.550 14.152 -77.096 1.00 80.12 254 ARG A C 1
ATOM 1939 O O . ARG A 1 254 ? 84.770 14.211 -77.116 1.00 80.12 254 ARG A O 1
ATOM 1946 N N . GLN A 1 255 ? 82.760 14.681 -78.027 1.00 78.06 255 GLN A N 1
ATOM 1947 C CA . GLN A 1 255 ? 83.271 15.435 -79.171 1.00 78.06 255 GLN A CA 1
ATOM 1948 C C . GLN A 1 255 ? 84.008 16.699 -78.717 1.00 78.06 255 GLN A C 1
ATOM 1950 O O . GLN A 1 255 ? 85.139 16.909 -79.127 1.00 78.06 255 GLN A O 1
ATOM 1955 N N . GLU A 1 256 ? 83.444 17.470 -77.783 1.00 75.12 256 GLU A N 1
ATOM 1956 C CA . GLU A 1 256 ? 84.124 18.647 -77.226 1.00 75.12 256 GLU A CA 1
ATOM 1957 C C . GLU A 1 256 ? 85.448 18.291 -76.527 1.00 75.12 256 GLU A C 1
ATOM 1959 O O . GLU A 1 256 ? 86.414 19.039 -76.631 1.00 75.12 256 GLU A O 1
ATOM 1964 N N . LEU A 1 257 ? 85.526 17.151 -75.830 1.00 74.19 257 LEU A N 1
ATOM 1965 C CA . LEU A 1 257 ? 86.772 16.688 -75.202 1.00 74.19 257 LEU A CA 1
ATOM 1966 C C . LEU A 1 257 ? 87.807 16.158 -76.207 1.00 74.19 257 LEU A C 1
ATOM 1968 O O . LEU A 1 257 ? 89.003 16.219 -75.922 1.00 74.19 257 LEU A O 1
ATOM 1972 N N . GLU A 1 258 ? 87.369 15.622 -77.346 1.00 72.88 258 GLU A N 1
ATOM 1973 C CA . GLU A 1 258 ? 88.253 15.238 -78.452 1.00 72.88 258 GLU A CA 1
ATOM 1974 C C . GLU A 1 258 ? 88.776 16.470 -79.201 1.00 72.88 258 GLU A C 1
ATOM 1976 O O . GLU A 1 258 ? 89.956 16.504 -79.523 1.00 72.88 258 GLU A O 1
ATOM 1981 N N . ASP A 1 259 ? 87.955 17.508 -79.378 1.00 70.06 259 ASP A N 1
ATOM 1982 C CA . ASP A 1 259 ? 88.347 18.769 -80.027 1.00 70.06 259 ASP A CA 1
ATOM 1983 C C . ASP A 1 259 ? 89.300 19.637 -79.169 1.00 70.06 259 ASP A C 1
ATOM 1985 O O . ASP A 1 259 ? 89.911 20.583 -79.671 1.00 70.06 259 ASP A O 1
ATOM 1989 N N . LEU A 1 260 ? 89.422 19.345 -77.868 1.00 64.19 260 LEU A N 1
ATOM 1990 C CA . LEU A 1 260 ? 90.288 20.052 -76.910 1.00 64.19 260 LEU A CA 1
ATOM 1991 C C . LEU A 1 260 ? 91.678 19.409 -76.713 1.00 64.19 260 LEU A C 1
ATOM 1993 O O . LEU A 1 260 ? 92.498 19.994 -75.999 1.00 64.19 260 LEU A O 1
ATOM 1997 N N . ASN A 1 261 ? 91.947 18.246 -77.319 1.00 53.47 261 ASN A N 1
ATOM 1998 C CA . ASN A 1 261 ? 93.268 17.591 -77.350 1.00 53.47 261 ASN A CA 1
ATOM 1999 C C . ASN A 1 261 ? 93.937 17.736 -78.720 1.00 53.47 261 ASN A C 1
ATOM 2001 O O . ASN A 1 261 ? 95.187 17.821 -78.737 1.00 53.47 261 ASN A O 1
#